Protein AF-S3DG77-F1 (afdb_monomer)

Organism: Glarea lozoyensis (strain ATCC 20868 / MF5171) (NCBI:txid1116229)

Sequence (183 aa):
MAVFFRSNCFDFDQDPEKTIDFLSRLPMESFRYVRQIQFRFDETRVKHWIKLDYNNQWLKLVEYLKIHLNIPQSSIIVEAETYDLGSDLDRYNNYYRDSNPIYDVYCDITRSLRKLGGLGHIEFRLGWFAYLQPFMSRAVAGEGYEDVYPELEPFDGDRFDKIPHWFNMEDFTRDSKLKFNFP

pLDDT: mean 77.17, std 16.05, range [31.45, 94.06]

Mean predicted aligned error: 8.71 Å

Radius of gyration: 16.6 Å; Cα contacts (8 Å, |Δi|>4): 239; chains: 1; bounding box: 43×38×39 Å

Solvent-accessible surface area (backbone atoms only — not comparable to full-atom values): 10565 Å² total; per-residue (Å²): 137,89,80,73,80,66,87,33,44,47,76,41,86,57,55,43,60,58,46,47,61,52,56,72,71,51,61,75,81,52,33,72,58,42,35,34,40,34,43,46,39,51,49,71,52,64,74,35,30,73,86,69,45,40,65,62,38,44,42,52,35,44,54,49,47,52,75,58,41,47,41,59,65,21,29,41,37,41,35,36,48,29,50,68,68,47,64,55,35,74,72,39,62,80,69,42,82,74,56,55,56,69,57,51,51,53,27,51,54,30,41,43,52,34,71,56,50,56,50,56,38,68,45,55,49,45,53,41,70,52,85,47,29,52,60,42,32,48,50,30,48,42,90,89,39,60,86,80,44,66,87,56,56,78,73,71,74,90,56,60,91,71,59,59,91,63,67,56,80,60,57,39,71,53,85,84,82,84,80,78,76,74,133

Secondary structure (DSSP, 8-state):
-----BTTEEEE-S-HHHHHHHHTTS-GGGGGG--EEEEEE-HHHHHTTTTTTHHHHHHHHHHHHHHHS-GGG-EEEEEE--HHHHHHHHHHTTT-SS--HHHHHHHHHHHHHHTT-S-SEEEEEESS-GGGHHHHHHHHH-TT-TTT-GGG-PPPGGGGGGS-TT--GGGGTSPP-------

Foldseek 3Di:
DDFDCPPQEGEDPDDLVVVCVVVVPDDLVNQARRQEYEAEAEQVCLLCVVVVVVLVSLLVSLVVCLVRHPQLRHAYEYEYQCQVVQVCCVVVCVVDPADDSSVLVLLSNLQSLLVSENGNYYFYHYNPPRVCGLLSRDLNHDPPCCVSCVVSPPDDCVCVVPPDPNDDSCSNPDDDPDDRDRD

Structure (mmCIF, N/CA/C/O backbone):
data_AF-S3DG77-F1
#
_entry.id   AF-S3DG77-F1
#
loop_
_atom_site.group_PDB
_atom_site.id
_atom_site.type_symbol
_atom_site.label_atom_id
_atom_site.label_alt_id
_atom_site.label_comp_id
_atom_site.label_asym_id
_atom_site.label_entity_id
_atom_site.label_seq_id
_atom_site.pdbx_PDB_ins_code
_atom_site.Cartn_x
_atom_site.Cartn_y
_atom_site.Cartn_z
_atom_site.occupancy
_atom_site.B_iso_or_equiv
_atom_site.auth_seq_id
_atom_site.auth_comp_id
_atom_site.auth_asym_id
_atom_site.auth_atom_id
_atom_site.pdbx_PDB_model_num
ATOM 1 N N . MET A 1 1 ? -19.811 9.565 -8.675 1.00 34.88 1 MET A N 1
ATOM 2 C CA . MET A 1 1 ? -18.899 8.735 -7.863 1.00 34.88 1 MET A CA 1
ATOM 3 C C . MET A 1 1 ? -19.767 7.790 -7.051 1.00 34.88 1 MET A C 1
ATOM 5 O O . MET A 1 1 ? -20.626 8.280 -6.329 1.00 34.88 1 MET A O 1
ATOM 9 N N . ALA A 1 2 ? -19.655 6.480 -7.267 1.00 31.45 2 ALA A N 1
ATOM 10 C CA . ALA A 1 2 ? -20.488 5.485 -6.593 1.00 31.45 2 ALA A CA 1
ATOM 11 C C . ALA A 1 2 ? -19.665 4.828 -5.480 1.00 31.45 2 ALA A C 1
ATOM 13 O O . ALA A 1 2 ? -18.671 4.174 -5.765 1.00 31.45 2 ALA A O 1
ATOM 14 N N . VAL A 1 3 ? -20.062 5.038 -4.224 1.00 41.41 3 VAL A N 1
ATOM 15 C CA . VAL A 1 3 ? -19.471 4.374 -3.054 1.00 41.41 3 VAL A CA 1
ATOM 16 C C . VAL A 1 3 ? -20.451 3.286 -2.629 1.00 41.41 3 VAL A C 1
ATOM 18 O O . VAL A 1 3 ? -21.534 3.586 -2.126 1.00 41.41 3 VAL A O 1
ATOM 21 N N . PHE A 1 4 ? -20.115 2.021 -2.884 1.00 39.06 4 PHE A N 1
ATOM 22 C CA . PHE A 1 4 ? -20.939 0.893 -2.455 1.00 39.06 4 PHE A CA 1
ATOM 23 C C . PHE A 1 4 ? -20.648 0.572 -0.988 1.00 39.06 4 PHE A C 1
ATOM 25 O O . PHE A 1 4 ? -19.609 0.016 -0.646 1.00 39.06 4 PHE A O 1
ATOM 32 N N . PHE A 1 5 ? -21.596 0.905 -0.114 1.00 42.16 5 PHE A N 1
ATOM 33 C CA . PHE A 1 5 ? -21.542 0.589 1.310 1.00 42.16 5 PHE A CA 1
ATOM 34 C C . PHE A 1 5 ? -21.837 -0.908 1.523 1.00 42.16 5 PHE A C 1
ATOM 36 O O . PHE A 1 5 ? -22.950 -1.290 1.880 1.00 42.16 5 PHE A O 1
ATOM 43 N N . ARG A 1 6 ? -20.857 -1.799 1.316 1.00 45.81 6 ARG A N 1
ATOM 44 C CA . ARG A 1 6 ? -20.919 -3.162 1.889 1.00 45.81 6 ARG A CA 1
ATOM 45 C C . ARG A 1 6 ? -20.428 -3.108 3.336 1.00 45.81 6 ARG A C 1
ATOM 47 O O . ARG A 1 6 ? -19.362 -3.591 3.681 1.00 45.81 6 ARG A O 1
ATOM 54 N N . SER A 1 7 ? -21.229 -2.416 4.138 1.00 57.12 7 SER A N 1
ATOM 55 C CA . SER A 1 7 ? -21.275 -2.260 5.597 1.00 57.12 7 SER A CA 1
ATOM 56 C C . SER A 1 7 ? -20.012 -2.033 6.437 1.00 57.12 7 SER A C 1
ATOM 58 O O . SER A 1 7 ? -20.207 -1.449 7.486 1.00 57.12 7 SER A O 1
ATOM 60 N N . ASN A 1 8 ? -18.782 -2.399 6.063 1.00 67.81 8 ASN A N 1
ATOM 61 C CA . ASN A 1 8 ? -17.541 -2.080 6.806 1.00 67.81 8 ASN A CA 1
ATOM 62 C C . ASN A 1 8 ? -16.278 -2.108 5.915 1.00 67.81 8 ASN A C 1
ATOM 64 O O . ASN A 1 8 ? -15.155 -2.146 6.428 1.00 67.81 8 ASN A O 1
ATOM 68 N N . CYS A 1 9 ? -16.466 -2.141 4.595 1.00 77.31 9 CYS A N 1
ATOM 69 C CA . CYS A 1 9 ? -15.395 -2.249 3.615 1.00 77.31 9 CYS A CA 1
ATOM 70 C C . CYS A 1 9 ? -15.353 -0.980 2.762 1.00 77.31 9 CYS A C 1
ATOM 72 O O . CYS A 1 9 ? -16.380 -0.592 2.200 1.00 77.31 9 CYS A O 1
ATOM 74 N N . PHE A 1 10 ? -14.182 -0.361 2.645 1.00 79.50 10 PHE A N 1
ATOM 75 C CA . PHE A 1 10 ? -13.936 0.707 1.681 1.00 79.50 10 PHE A CA 1
ATOM 76 C C . PHE A 1 10 ? -13.102 0.188 0.523 1.00 79.50 10 PHE A C 1
ATOM 78 O O . PHE A 1 10 ? -12.140 -0.541 0.735 1.00 79.50 10 PHE A O 1
ATOM 85 N N . ASP A 1 11 ? -13.480 0.581 -0.686 1.00 82.31 11 ASP A N 1
ATOM 86 C CA . ASP A 1 11 ? -12.743 0.300 -1.9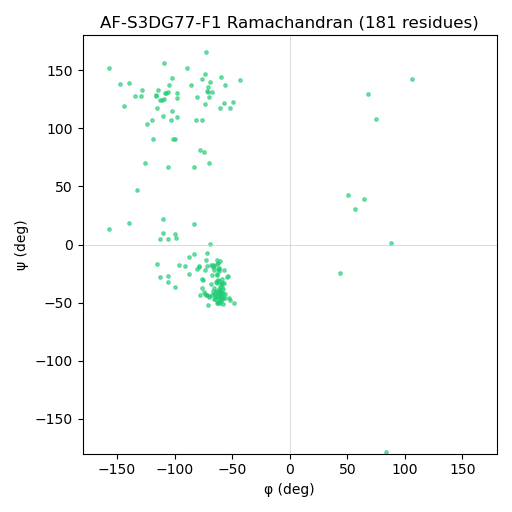10 1.00 82.31 11 ASP A CA 1
ATOM 87 C C . ASP A 1 11 ? -12.361 1.641 -2.532 1.00 82.31 11 ASP A C 1
ATOM 89 O O . ASP A 1 11 ? -13.226 2.404 -2.975 1.00 82.31 11 ASP A O 1
ATOM 93 N N . PHE A 1 12 ? -11.077 1.974 -2.447 1.00 82.44 12 PHE A N 1
ATOM 94 C CA . PHE A 1 12 ? -10.533 3.215 -2.964 1.00 82.44 12 PHE A CA 1
ATOM 95 C C . PHE A 1 12 ? -9.891 2.948 -4.315 1.00 82.44 12 PHE A C 1
ATOM 97 O O . PHE A 1 12 ? -8.685 2.706 -4.430 1.00 82.44 12 PHE A O 1
ATOM 104 N N . ASP A 1 13 ? -10.718 3.104 -5.345 1.00 70.38 13 ASP A N 1
ATOM 105 C CA . ASP A 1 13 ? -10.271 3.443 -6.685 1.00 70.38 13 ASP A CA 1
ATOM 106 C C . ASP A 1 13 ? -9.783 4.893 -6.656 1.00 70.38 13 ASP A C 1
ATOM 108 O O . ASP A 1 13 ? -10.408 5.749 -7.270 1.00 70.38 13 ASP A O 1
ATOM 112 N N . GLN A 1 14 ? -8.645 5.158 -5.999 1.00 65.31 14 GLN A N 1
ATOM 113 C CA . GLN A 1 14 ? -7.725 6.241 -6.355 1.00 65.31 14 GLN A CA 1
ATOM 114 C C . GLN A 1 14 ? -7.629 7.527 -5.495 1.00 65.31 14 GLN A C 1
ATOM 116 O O . GLN A 1 14 ? -8.608 8.151 -5.096 1.00 65.31 14 GLN A O 1
ATOM 121 N N . ASP A 1 15 ? -6.366 7.979 -5.412 1.00 75.44 15 ASP A N 1
ATOM 122 C CA . ASP A 1 15 ? -5.793 9.219 -4.860 1.00 75.44 15 ASP A CA 1
ATOM 123 C C . ASP A 1 15 ? -5.756 9.250 -3.320 1.00 75.44 15 ASP A C 1
ATOM 125 O O . ASP A 1 15 ? -6.806 9.364 -2.678 1.00 75.44 15 ASP A O 1
ATOM 129 N N . PRO A 1 16 ? -4.561 9.120 -2.705 1.00 82.69 16 PRO A N 1
ATOM 130 C CA . PRO A 1 16 ? -4.446 9.129 -1.255 1.00 82.69 16 PRO A CA 1
ATOM 131 C C . PRO A 1 16 ? -4.985 10.416 -0.622 1.00 82.69 16 PRO A C 1
ATOM 133 O O . PRO A 1 16 ? -5.576 10.347 0.453 1.00 82.69 16 PRO A O 1
ATOM 136 N N . GLU A 1 17 ? -4.873 11.571 -1.288 1.00 84.88 17 GLU A N 1
ATOM 137 C CA . GLU A 1 17 ? -5.420 12.828 -0.765 1.00 84.88 17 GLU A CA 1
ATOM 138 C C . GLU A 1 17 ? -6.948 12.816 -0.796 1.00 84.88 17 GLU A C 1
ATOM 140 O O . GLU A 1 17 ? -7.588 13.103 0.214 1.00 84.88 17 GLU A O 1
ATOM 145 N N . LYS A 1 18 ? -7.555 12.367 -1.900 1.00 86.00 18 LYS A N 1
ATOM 146 C CA . LYS A 1 18 ? -9.022 12.217 -1.975 1.00 86.00 18 LYS A CA 1
ATOM 147 C C . LYS A 1 18 ? -9.550 11.176 -0.995 1.00 86.00 18 LYS A C 1
ATOM 149 O O . LYS A 1 18 ? -10.666 11.307 -0.491 1.00 86.00 18 LYS A O 1
ATOM 154 N N . THR A 1 19 ? -8.754 10.148 -0.722 1.00 86.81 19 THR A N 1
ATOM 155 C CA . THR A 1 19 ? -9.066 9.133 0.283 1.00 86.81 19 THR A CA 1
ATOM 156 C C . THR A 1 19 ? -9.104 9.756 1.677 1.00 86.81 19 THR A C 1
ATOM 158 O O . THR A 1 19 ? -10.078 9.558 2.401 1.00 86.81 19 THR A O 1
ATOM 161 N N . ILE A 1 20 ? -8.105 10.567 2.040 1.00 87.50 20 ILE A N 1
ATOM 162 C CA . ILE A 1 20 ? -8.103 11.325 3.302 1.00 87.50 20 ILE A CA 1
ATOM 163 C C . ILE A 1 20 ? -9.289 12.298 3.349 1.00 87.50 20 ILE A C 1
ATOM 165 O O . ILE A 1 20 ? -10.000 12.349 4.352 1.00 87.50 20 ILE A O 1
ATOM 169 N N . ASP A 1 21 ? -9.557 13.034 2.269 1.00 88.25 21 ASP A N 1
ATOM 170 C CA . ASP A 1 21 ? -10.687 13.967 2.183 1.00 88.25 21 ASP A CA 1
ATOM 171 C C . ASP A 1 21 ? -12.033 13.271 2.392 1.00 88.25 21 ASP A C 1
ATOM 173 O O . ASP A 1 21 ? -12.947 13.843 2.986 1.00 88.25 21 ASP A O 1
ATOM 177 N N . PHE A 1 22 ? -12.180 12.043 1.900 1.00 88.56 22 PHE A N 1
ATOM 178 C CA . PHE A 1 22 ? -13.370 11.237 2.133 1.00 88.56 22 PHE A CA 1
ATOM 179 C C . PHE A 1 22 ? -13.438 10.753 3.585 1.00 88.56 22 PHE A C 1
ATOM 181 O O . PHE A 1 22 ? -14.449 10.971 4.254 1.00 88.56 22 PHE A O 1
ATOM 188 N N . LEU A 1 23 ? -12.369 10.124 4.081 1.00 87.00 23 LEU A N 1
ATOM 189 C CA . LEU A 1 23 ? -12.324 9.558 5.429 1.00 87.00 23 LEU A CA 1
ATOM 190 C C . LEU A 1 23 ? -12.521 10.639 6.499 1.00 87.00 23 LEU A C 1
ATOM 192 O O . LEU A 1 23 ? -13.281 10.434 7.438 1.00 87.00 23 LEU A O 1
ATOM 196 N N . SER A 1 24 ? -11.936 11.823 6.318 1.00 88.56 24 SER A N 1
ATOM 197 C CA . SER A 1 24 ? -12.058 12.954 7.249 1.00 88.56 24 SER A CA 1
ATOM 198 C C . SER A 1 24 ? -13.478 13.501 7.403 1.00 88.56 24 SER A C 1
ATOM 200 O O . SER A 1 24 ? -13.762 14.192 8.380 1.00 88.56 24 SER A O 1
ATOM 202 N N . ARG A 1 25 ? -14.388 13.173 6.478 1.00 88.69 25 ARG A N 1
ATOM 203 C CA . ARG A 1 25 ? -15.813 13.529 6.566 1.00 88.69 25 ARG A CA 1
ATOM 204 C C . ARG A 1 25 ? -16.637 12.498 7.331 1.00 88.69 25 ARG A C 1
ATOM 206 O O . ARG A 1 25 ? -17.803 12.764 7.624 1.00 88.69 25 ARG A O 1
ATOM 213 N N . LEU A 1 26 ? -16.078 11.325 7.628 1.00 85.56 26 LEU A N 1
ATOM 214 C CA . LEU A 1 26 ? -16.755 10.313 8.428 1.00 85.56 26 LEU A CA 1
ATOM 215 C C . LEU A 1 26 ? -16.728 10.716 9.911 1.00 85.56 26 LEU A C 1
ATOM 217 O O . LEU A 1 26 ? -15.711 11.222 10.391 1.00 85.56 26 LEU A O 1
ATOM 221 N N . PRO A 1 27 ? -17.808 10.459 10.672 1.00 85.50 27 PRO A N 1
ATOM 222 C CA . PRO A 1 27 ? -17.770 10.599 12.124 1.00 85.50 27 PRO A CA 1
ATOM 223 C C . PRO A 1 27 ? -16.652 9.734 12.710 1.00 85.50 27 PRO A C 1
ATOM 225 O O . PRO A 1 27 ? -16.501 8.578 12.306 1.00 85.50 27 PRO A O 1
ATOM 228 N N . MET A 1 28 ? -15.902 10.263 13.678 1.00 83.12 28 MET A N 1
ATOM 229 C CA . MET A 1 28 ? -14.747 9.573 14.274 1.00 83.12 28 MET A CA 1
ATOM 230 C C . MET A 1 28 ? -15.129 8.213 14.874 1.00 83.12 28 MET A C 1
ATOM 232 O O . MET A 1 28 ? -14.385 7.238 14.790 1.00 83.12 28 MET A O 1
ATOM 236 N N . GLU A 1 29 ? -16.346 8.102 15.397 1.00 82.69 29 GLU A N 1
ATOM 237 C CA . GLU A 1 29 ? -16.907 6.874 15.951 1.00 82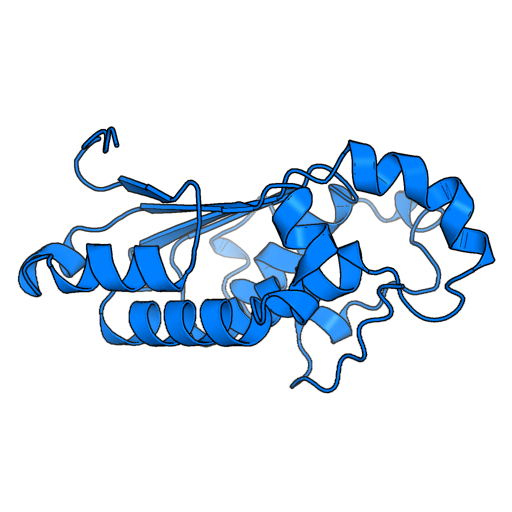.69 29 GLU A CA 1
ATOM 238 C C . GLU A 1 29 ? -17.144 5.794 14.889 1.00 82.69 29 GLU A C 1
ATOM 240 O O . GLU A 1 29 ? -17.306 4.628 15.242 1.00 82.69 29 GLU A O 1
ATOM 245 N N . SER A 1 30 ? -17.169 6.154 13.603 1.00 84.25 30 SER A N 1
ATOM 246 C CA . SER A 1 30 ? -17.373 5.218 12.492 1.00 84.25 30 SER A CA 1
ATOM 247 C C . SER A 1 30 ? -16.121 4.395 12.201 1.00 84.25 30 SER A C 1
ATOM 249 O O . SER A 1 30 ? -16.228 3.237 11.799 1.00 84.25 30 SER A O 1
ATOM 251 N N . PHE A 1 31 ? -14.931 4.947 12.459 1.00 84.31 31 PHE A N 1
ATOM 252 C CA . PHE A 1 31 ? -13.661 4.281 12.160 1.00 84.31 31 PHE A CA 1
ATOM 253 C C . PHE A 1 31 ? -13.460 2.980 12.946 1.00 84.31 31 PHE A C 1
ATOM 255 O O . PHE A 1 31 ? -12.813 2.061 12.451 1.00 84.31 31 PHE A O 1
ATOM 262 N N . ARG A 1 32 ? -14.086 2.838 14.125 1.00 82.19 32 ARG A N 1
ATOM 263 C CA . ARG A 1 32 ? -14.040 1.591 14.917 1.00 82.19 32 ARG A CA 1
ATOM 264 C C . ARG A 1 32 ? -14.739 0.408 14.246 1.00 82.19 32 ARG A C 1
ATOM 266 O O . ARG A 1 32 ? -14.537 -0.732 14.659 1.00 82.19 32 ARG A O 1
ATOM 273 N N . TYR A 1 33 ? -15.607 0.685 13.276 1.00 83.19 33 TYR A N 1
ATOM 274 C CA . TYR A 1 33 ? -16.364 -0.332 12.558 1.00 83.19 33 TYR A CA 1
ATOM 275 C C . TYR A 1 33 ? -15.703 -0.729 11.246 1.00 83.19 33 TYR A C 1
ATOM 277 O O . TYR A 1 33 ? -15.991 -1.805 10.737 1.00 83.19 33 TYR A O 1
ATOM 285 N N . VAL A 1 34 ? -14.783 0.087 10.729 1.00 86.25 34 VAL A N 1
ATOM 286 C CA . VAL A 1 34 ? -14.064 -0.212 9.493 1.00 86.25 34 VAL A CA 1
ATOM 287 C C . VAL A 1 34 ? -13.284 -1.508 9.677 1.00 86.25 34 VAL A C 1
ATOM 289 O O . VAL A 1 34 ? -12.430 -1.618 10.554 1.00 86.25 34 VAL A O 1
ATOM 292 N N . ARG A 1 35 ? -13.634 -2.511 8.871 1.00 87.88 35 ARG A N 1
ATOM 293 C CA . ARG A 1 35 ? -13.030 -3.847 8.906 1.00 87.88 35 ARG A CA 1
ATOM 294 C C . ARG A 1 35 ? -12.094 -4.071 7.748 1.00 87.88 35 ARG A C 1
ATOM 296 O O . ARG A 1 35 ? -11.136 -4.807 7.914 1.00 87.88 35 ARG A O 1
ATOM 303 N N . GLN A 1 36 ? -12.366 -3.472 6.595 1.00 91.19 36 GLN A N 1
ATOM 304 C CA . GLN A 1 36 ? -11.544 -3.674 5.416 1.00 91.19 36 GLN A CA 1
ATOM 305 C C . GLN A 1 36 ? -11.353 -2.374 4.652 1.00 91.19 36 GLN A C 1
ATOM 307 O O . GLN A 1 36 ? -12.300 -1.611 4.456 1.00 91.19 36 GLN A O 1
ATOM 312 N N . ILE A 1 37 ? -10.139 -2.153 4.171 1.00 91.25 37 ILE A N 1
ATOM 313 C CA . ILE A 1 37 ? -9.844 -1.112 3.198 1.00 91.25 37 ILE A CA 1
ATOM 314 C C . ILE A 1 37 ? -9.074 -1.734 2.045 1.00 91.25 37 ILE A C 1
ATOM 316 O O . ILE A 1 37 ? -8.070 -2.405 2.252 1.00 91.25 37 ILE A O 1
ATOM 320 N N . GLN A 1 38 ? -9.556 -1.511 0.834 1.00 93.00 38 GLN A N 1
ATOM 321 C CA . GLN A 1 38 ? -8.893 -1.889 -0.396 1.00 93.00 38 GLN A CA 1
ATOM 322 C C . GLN A 1 38 ? -8.351 -0.634 -1.078 1.00 93.00 38 GLN A C 1
ATOM 324 O O . GLN A 1 38 ? -9.066 0.356 -1.229 1.00 93.00 38 GLN A O 1
ATOM 329 N N . PHE A 1 39 ? -7.083 -0.683 -1.470 1.00 92.56 39 PHE A N 1
ATOM 330 C CA . PHE A 1 39 ? -6.417 0.344 -2.261 1.00 92.56 39 PHE A CA 1
ATOM 331 C C . PHE A 1 39 ? -6.083 -0.226 -3.627 1.00 92.56 39 PHE A C 1
ATOM 333 O O . PHE A 1 39 ? -5.385 -1.237 -3.704 1.00 92.56 39 PHE A O 1
ATOM 340 N N . ARG A 1 40 ? -6.551 0.432 -4.687 1.00 91.31 40 ARG A N 1
ATOM 341 C CA . ARG A 1 40 ? -6.230 0.070 -6.067 1.00 91.31 40 ARG A CA 1
ATOM 342 C C . ARG A 1 40 ? -5.305 1.094 -6.706 1.00 91.31 40 ARG A C 1
ATOM 344 O O . ARG A 1 40 ? -5.603 2.291 -6.754 1.00 91.31 40 ARG A O 1
ATOM 351 N N . PHE A 1 41 ? -4.185 0.606 -7.216 1.00 89.44 41 PHE A N 1
ATOM 352 C CA . PHE A 1 41 ? -3.201 1.363 -7.970 1.00 89.44 41 PHE A CA 1
ATOM 353 C C . PHE A 1 41 ? -3.241 0.914 -9.424 1.00 89.44 41 PHE A C 1
ATOM 355 O O . PH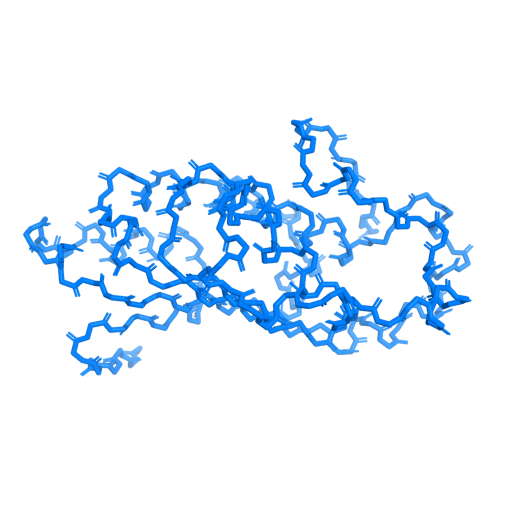E A 1 41 ? -2.844 -0.206 -9.739 1.00 89.44 41 PHE A O 1
ATOM 362 N N . ASP A 1 42 ? -3.716 1.803 -10.295 1.00 88.44 42 ASP A N 1
ATOM 363 C CA . ASP A 1 42 ? -3.624 1.601 -11.737 1.00 88.44 42 ASP A CA 1
ATOM 364 C C . ASP A 1 42 ? -2.184 1.797 -12.240 1.00 88.44 42 ASP A C 1
ATOM 366 O O . ASP A 1 42 ? -1.321 2.395 -11.580 1.00 88.44 42 ASP A O 1
ATOM 370 N N . GLU A 1 43 ? -1.939 1.348 -13.465 1.00 87.62 43 GLU A N 1
ATOM 371 C CA . GLU A 1 43 ? -0.635 1.477 -14.108 1.00 87.62 43 GLU A CA 1
ATOM 372 C C . GLU A 1 43 ? -0.179 2.923 -14.284 1.00 87.62 43 GLU A C 1
ATOM 374 O O . GLU A 1 43 ? 1.003 3.235 -14.139 1.00 87.62 43 GLU A O 1
ATOM 379 N N . THR A 1 44 ? -1.102 3.837 -14.585 1.00 85.50 44 THR A N 1
ATOM 380 C CA . THR A 1 44 ? -0.760 5.243 -14.833 1.00 85.50 44 THR A CA 1
ATOM 381 C C . THR A 1 44 ? -0.124 5.869 -13.592 1.00 85.50 44 THR A C 1
ATOM 383 O O . THR A 1 44 ? 0.854 6.615 -13.694 1.00 85.50 44 THR A O 1
ATOM 386 N N . ARG A 1 45 ? -0.634 5.537 -12.407 1.00 82.31 45 ARG A N 1
ATOM 387 C CA . ARG A 1 45 ? -0.124 6.011 -11.115 1.00 82.31 45 ARG A CA 1
ATOM 388 C C . ARG A 1 45 ? 1.189 5.364 -10.751 1.00 82.31 45 ARG A C 1
ATOM 390 O O . ARG A 1 45 ? 2.095 6.076 -10.333 1.00 82.31 45 ARG A O 1
ATOM 397 N N . VAL A 1 46 ? 1.312 4.052 -10.947 1.00 87.31 46 VAL A N 1
ATOM 398 C CA . VAL A 1 46 ? 2.578 3.342 -10.718 1.00 87.31 46 VAL A CA 1
ATOM 399 C C . VAL A 1 46 ? 3.675 3.936 -11.608 1.00 87.31 46 VAL A C 1
ATOM 401 O O . VAL A 1 46 ? 4.752 4.269 -11.122 1.00 87.31 46 VAL A O 1
ATOM 404 N N . LYS A 1 47 ? 3.377 4.188 -12.887 1.00 86.12 47 LYS A N 1
ATOM 405 C CA . LYS A 1 47 ? 4.297 4.817 -13.848 1.00 86.12 47 LYS A CA 1
ATOM 406 C C . LYS A 1 47 ? 4.698 6.245 -13.472 1.00 86.12 47 LYS A C 1
ATOM 408 O O . LYS A 1 47 ? 5.800 6.684 -13.792 1.00 86.12 47 LYS A O 1
ATOM 413 N N . HIS A 1 48 ? 3.806 6.995 -12.834 1.00 86.06 48 HIS A N 1
ATOM 414 C CA . HIS A 1 48 ? 4.021 8.399 -12.485 1.00 86.06 48 HIS A CA 1
ATOM 415 C C . HIS A 1 48 ? 4.197 8.637 -10.981 1.00 86.06 48 HIS A C 1
ATOM 417 O O . HIS A 1 48 ? 4.037 9.773 -10.534 1.00 86.06 48 HIS A O 1
ATOM 423 N N . TRP A 1 49 ? 4.582 7.602 -10.223 1.00 88.44 49 TRP A N 1
ATOM 424 C CA . TRP A 1 49 ? 4.634 7.610 -8.756 1.00 88.44 49 TRP A CA 1
ATOM 425 C C . TRP A 1 49 ? 5.355 8.838 -8.189 1.00 88.44 49 TRP A C 1
ATOM 427 O O . TRP A 1 49 ? 4.799 9.579 -7.385 1.00 88.44 49 TRP A O 1
ATOM 437 N N . ILE A 1 50 ? 6.560 9.124 -8.686 1.00 85.25 50 ILE A N 1
ATOM 438 C CA . ILE A 1 50 ? 7.363 10.273 -8.239 1.00 85.25 50 ILE A CA 1
ATOM 439 C C . ILE A 1 50 ? 6.884 11.587 -8.841 1.00 85.25 50 ILE A C 1
ATOM 441 O O . ILE A 1 50 ? 6.785 12.591 -8.142 1.00 85.25 50 ILE A O 1
ATOM 445 N N . LYS A 1 51 ? 6.565 11.596 -10.140 1.00 85.12 51 LYS A N 1
ATOM 446 C CA . LYS A 1 51 ? 6.135 12.813 -10.845 1.00 85.12 51 LYS A CA 1
ATOM 447 C C . LYS A 1 51 ? 4.887 13.429 -10.208 1.00 85.12 51 LYS A C 1
ATOM 449 O O . LYS A 1 51 ? 4.716 14.644 -10.244 1.00 85.12 51 LYS A O 1
ATOM 454 N N . LEU A 1 52 ? 4.017 12.584 -9.669 1.00 84.38 52 LEU A N 1
ATOM 455 C CA . LEU A 1 52 ? 2.772 12.976 -9.028 1.00 84.38 52 LEU A CA 1
ATOM 456 C C . LEU A 1 52 ? 2.871 13.011 -7.490 1.00 84.38 52 LEU A C 1
ATOM 458 O O . LEU A 1 52 ? 1.843 13.168 -6.844 1.00 84.38 52 LEU A O 1
ATOM 462 N N . ASP A 1 53 ? 4.070 12.875 -6.912 1.00 86.62 53 ASP A N 1
ATOM 463 C CA . ASP A 1 53 ? 4.318 12.886 -5.460 1.00 86.62 53 ASP A CA 1
ATOM 464 C C . ASP A 1 53 ? 3.510 11.829 -4.669 1.00 86.62 53 ASP A C 1
ATOM 466 O O . ASP A 1 53 ? 3.154 12.024 -3.503 1.00 86.62 53 ASP A O 1
ATOM 470 N N . TYR A 1 54 ? 3.204 10.682 -5.296 1.00 87.06 54 TYR A N 1
ATOM 471 C CA . TYR A 1 54 ? 2.388 9.624 -4.684 1.00 87.06 54 TYR A CA 1
ATOM 472 C C . TYR A 1 54 ? 3.044 9.024 -3.454 1.00 87.06 54 TYR A C 1
ATOM 474 O O . TYR A 1 54 ? 2.327 8.651 -2.534 1.00 87.06 54 TYR A O 1
ATOM 482 N N . ASN A 1 55 ? 4.374 8.963 -3.396 1.00 88.50 55 ASN A N 1
ATOM 483 C CA . ASN A 1 55 ? 5.094 8.479 -2.220 1.00 88.50 55 ASN A CA 1
ATOM 484 C C . ASN A 1 55 ? 4.712 9.283 -0.963 1.00 88.50 55 ASN A C 1
ATOM 486 O O . ASN A 1 55 ? 4.400 8.711 0.082 1.00 88.50 55 ASN A O 1
ATOM 490 N N . ASN A 1 56 ? 4.672 10.616 -1.065 1.00 89.69 56 ASN A N 1
ATOM 491 C CA . ASN A 1 56 ? 4.341 11.481 0.062 1.00 89.69 56 ASN A CA 1
ATOM 492 C C . ASN A 1 56 ? 2.8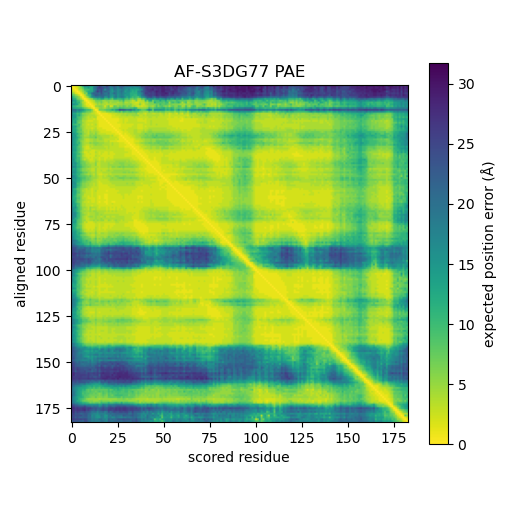44 11.442 0.376 1.00 89.69 56 ASN A C 1
ATOM 494 O O . ASN A 1 56 ? 2.465 11.397 1.546 1.00 89.69 56 ASN A O 1
ATOM 498 N N . GLN A 1 57 ? 1.985 11.433 -0.645 1.00 90.75 57 GLN A N 1
ATOM 499 C CA . GLN A 1 57 ? 0.534 11.324 -0.457 1.00 90.75 57 GLN A CA 1
ATOM 500 C C . GLN A 1 57 ? 0.150 9.986 0.190 1.00 90.75 57 GLN A C 1
ATOM 502 O O . GLN A 1 57 ? -0.632 9.951 1.140 1.00 90.75 57 GLN A O 1
ATOM 507 N N . TRP A 1 58 ? 0.740 8.889 -0.283 1.00 92.38 58 TRP A N 1
ATOM 508 C CA . TRP A 1 58 ? 0.560 7.552 0.269 1.00 92.38 58 TRP A CA 1
ATOM 509 C C . TRP A 1 58 ? 1.012 7.490 1.721 1.00 92.38 58 TRP A C 1
ATOM 511 O O . TRP A 1 58 ? 0.271 7.008 2.576 1.00 92.38 58 TRP A O 1
ATOM 521 N N . LEU A 1 59 ? 2.188 8.042 2.027 1.00 91.75 59 LEU A N 1
ATOM 522 C CA . LEU A 1 59 ? 2.677 8.073 3.395 1.00 91.75 59 LEU A CA 1
ATOM 523 C C . LEU A 1 59 ? 1.732 8.848 4.327 1.00 91.75 59 LEU A C 1
ATOM 525 O O . LEU A 1 59 ? 1.396 8.342 5.398 1.00 91.75 59 LEU A O 1
ATOM 529 N N . LYS A 1 60 ? 1.251 10.027 3.910 1.00 92.38 60 LYS A N 1
ATOM 530 C CA . LYS A 1 60 ? 0.259 10.805 4.675 1.00 92.38 60 LYS A CA 1
ATOM 531 C C . LYS A 1 60 ? -1.016 10.006 4.924 1.00 92.38 60 LYS A C 1
ATOM 533 O O . LYS A 1 60 ? -1.555 10.051 6.027 1.00 92.38 60 LYS A O 1
ATOM 538 N N . LEU A 1 61 ? -1.495 9.267 3.922 1.00 92.94 61 LEU A N 1
ATOM 539 C CA . LEU A 1 61 ? -2.659 8.401 4.078 1.00 92.94 61 LEU A CA 1
ATOM 540 C C . LEU A 1 61 ? -2.380 7.318 5.115 1.00 92.94 61 LEU A C 1
ATOM 542 O O . LEU A 1 61 ? -3.164 7.162 6.041 1.00 92.94 61 LEU A O 1
ATOM 546 N N . VAL A 1 62 ? -1.257 6.610 5.025 1.00 93.44 62 VAL A N 1
ATOM 547 C CA . VAL A 1 62 ? -0.918 5.566 5.999 1.00 93.44 62 VAL A CA 1
ATOM 548 C C . VAL A 1 62 ? -0.812 6.125 7.424 1.00 93.44 62 VAL A C 1
ATOM 550 O O . VAL A 1 62 ? -1.319 5.512 8.364 1.00 93.44 62 VAL A O 1
ATOM 553 N N . GLU A 1 63 ? -0.217 7.304 7.600 1.00 94.00 63 GLU A N 1
ATOM 554 C CA . GLU A 1 63 ? -0.168 7.995 8.895 1.00 94.00 63 GLU A CA 1
ATOM 555 C C . GLU A 1 63 ? -1.566 8.371 9.398 1.00 94.00 63 GLU A C 1
ATOM 557 O O . GLU A 1 63 ? -1.877 8.156 10.570 1.00 94.00 63 GLU A O 1
ATOM 562 N N . TYR A 1 64 ? -2.439 8.845 8.509 1.00 92.00 64 TYR A N 1
ATOM 563 C CA . TYR A 1 64 ? -3.839 9.112 8.823 1.00 92.00 64 TYR A CA 1
ATOM 564 C C . TYR A 1 64 ? -4.565 7.838 9.290 1.00 92.00 64 TYR A C 1
ATOM 566 O O . TYR A 1 64 ? -5.200 7.830 10.346 1.00 92.00 64 TYR A O 1
ATOM 574 N N . LEU A 1 65 ? -4.429 6.729 8.556 1.00 91.56 65 LEU A N 1
ATOM 575 C CA . LEU A 1 65 ? -5.031 5.444 8.928 1.00 91.56 65 LEU A CA 1
ATOM 576 C C . LEU A 1 65 ? -4.532 4.966 10.294 1.00 91.56 65 LEU A C 1
ATOM 578 O O . LEU A 1 65 ? -5.337 4.518 11.105 1.00 91.56 65 LEU A O 1
ATOM 582 N N . LYS A 1 66 ? -3.230 5.107 10.573 1.00 92.12 66 LYS A N 1
ATOM 583 C CA . LYS A 1 66 ? -2.630 4.731 11.860 1.00 92.12 66 LYS A CA 1
ATOM 584 C C . LYS A 1 66 ? -3.269 5.457 13.044 1.00 92.12 66 LYS A C 1
ATOM 586 O O . LYS A 1 66 ? -3.407 4.872 14.113 1.00 92.12 66 LYS A O 1
ATOM 591 N N . ILE A 1 67 ? -3.616 6.729 12.864 1.00 91.88 67 ILE A N 1
ATOM 592 C CA . ILE A 1 67 ? -4.198 7.564 13.921 1.00 91.88 6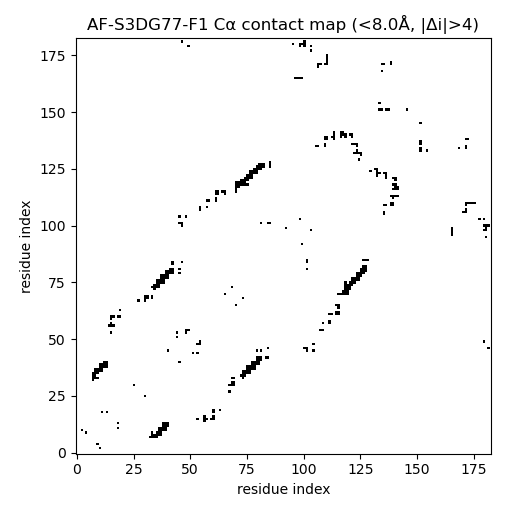7 ILE A CA 1
ATOM 593 C C . ILE A 1 67 ? -5.671 7.210 14.152 1.00 91.88 67 ILE A C 1
ATOM 595 O O . ILE A 1 67 ? -6.135 7.237 15.291 1.00 91.88 67 ILE A O 1
ATOM 599 N N . HIS A 1 68 ? -6.409 6.900 13.084 1.00 90.25 68 HIS A N 1
ATOM 600 C CA . HIS A 1 68 ? -7.871 6.856 13.134 1.00 90.25 68 HIS A CA 1
ATOM 601 C C . HIS A 1 68 ? -8.474 5.448 13.135 1.00 90.25 68 HIS A C 1
ATOM 603 O O . HIS A 1 68 ? -9.569 5.267 13.667 1.00 90.25 68 HIS A O 1
ATOM 609 N N . LEU A 1 69 ? -7.802 4.444 12.571 1.00 88.50 69 LEU A N 1
ATOM 610 C CA . LEU A 1 69 ? -8.331 3.082 12.505 1.00 88.50 69 LEU A CA 1
ATOM 611 C C . LEU A 1 69 ? -7.963 2.233 13.714 1.00 88.50 69 LEU A C 1
ATOM 613 O O . LEU A 1 69 ? -6.887 2.341 14.298 1.00 88.50 69 LEU A O 1
ATOM 617 N N . ASN A 1 70 ? -8.833 1.266 14.001 1.00 87.75 70 ASN A N 1
ATOM 618 C CA . ASN A 1 70 ? -8.490 0.136 14.852 1.00 87.75 70 ASN A CA 1
ATOM 619 C C . ASN A 1 70 ? -7.660 -0.888 14.055 1.00 87.75 70 ASN A C 1
ATOM 621 O O . ASN A 1 70 ? -8.201 -1.865 13.530 1.00 87.75 70 ASN A O 1
ATOM 625 N N . ILE A 1 71 ? -6.354 -0.631 13.938 1.00 88.56 71 ILE A N 1
ATOM 626 C CA . ILE A 1 71 ? -5.418 -1.402 13.102 1.00 88.56 71 ILE A CA 1
ATOM 627 C C . ILE A 1 71 ? -5.459 -2.920 13.382 1.00 88.56 71 ILE A C 1
ATOM 629 O O . ILE A 1 71 ? -5.630 -3.673 12.420 1.00 88.56 71 ILE A O 1
ATOM 633 N N . PRO A 1 72 ? -5.457 -3.403 14.643 1.00 87.12 72 PRO A N 1
ATOM 634 C CA . PRO A 1 72 ? -5.546 -4.841 14.930 1.00 87.12 72 PRO A CA 1
ATOM 635 C C . PRO A 1 72 ? -6.817 -5.536 14.452 1.00 87.12 72 PRO A C 1
ATOM 637 O O . PRO A 1 72 ? -6.841 -6.755 14.325 1.00 87.12 72 PRO A O 1
ATOM 640 N N . GLN A 1 73 ? -7.889 -4.785 14.195 1.00 84.81 73 GLN A N 1
ATOM 641 C CA . GLN A 1 73 ? -9.152 -5.336 13.701 1.00 84.81 73 GLN A CA 1
ATOM 642 C C . GLN A 1 73 ? -9.453 -4.945 12.250 1.00 84.81 73 GLN A C 1
ATOM 644 O O . GLN A 1 73 ? -10.581 -5.140 11.786 1.00 84.81 73 GLN A O 1
ATOM 649 N N . SER A 1 74 ? -8.469 -4.357 11.569 1.00 88.12 74 SER A N 1
ATOM 650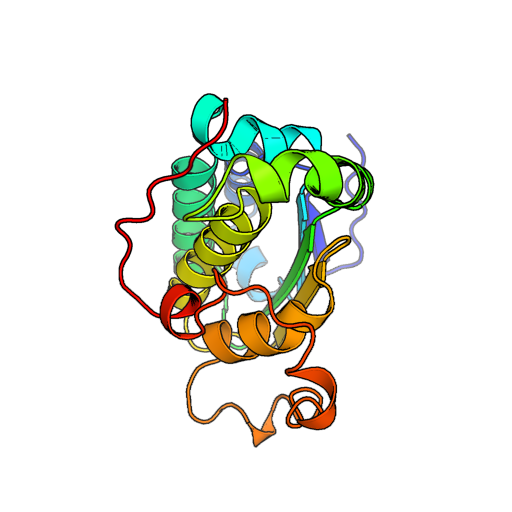 C CA . SER A 1 74 ? -8.563 -3.926 10.180 1.00 88.12 74 SER A CA 1
ATOM 651 C C . SER A 1 74 ? -7.846 -4.911 9.258 1.00 88.12 74 SER A C 1
ATOM 653 O O . SER A 1 74 ? -6.783 -5.440 9.580 1.00 88.12 74 SER A O 1
ATOM 655 N N . SER A 1 75 ? -8.435 -5.107 8.087 1.00 90.88 75 SER A N 1
ATOM 656 C CA . SER A 1 75 ? -7.864 -5.781 6.931 1.00 90.88 75 SER A CA 1
ATOM 657 C C . SER A 1 75 ? -7.506 -4.736 5.883 1.00 90.88 75 SER A C 1
ATOM 659 O O . SER A 1 75 ? -8.342 -3.897 5.543 1.00 90.88 75 SER A O 1
ATOM 661 N N . ILE A 1 76 ? -6.301 -4.787 5.332 1.00 92.94 76 ILE A N 1
ATOM 662 C CA . ILE A 1 76 ? -5.930 -3.972 4.174 1.00 92.94 76 ILE A CA 1
ATOM 663 C C . ILE A 1 76 ? -5.670 -4.889 2.985 1.00 92.94 76 ILE A C 1
ATOM 665 O O . ILE A 1 76 ? -4.982 -5.896 3.102 1.00 92.94 76 ILE A O 1
ATOM 669 N N . ILE A 1 77 ? -6.234 -4.534 1.838 1.00 93.62 77 ILE A N 1
ATOM 670 C CA . ILE A 1 77 ? -5.958 -5.177 0.556 1.00 93.62 77 ILE A CA 1
ATOM 671 C C . ILE A 1 77 ? -5.306 -4.128 -0.334 1.00 93.62 77 ILE A C 1
ATOM 673 O O . ILE A 1 77 ? -5.836 -3.029 -0.492 1.00 93.62 77 ILE A O 1
ATOM 677 N N . VAL A 1 78 ? -4.161 -4.449 -0.917 1.00 94.06 78 VAL A N 1
ATOM 678 C CA . VAL A 1 78 ? -3.490 -3.591 -1.891 1.00 94.06 78 VAL A CA 1
ATOM 679 C C . VAL A 1 78 ? -3.468 -4.294 -3.229 1.00 94.06 78 VAL A C 1
ATOM 681 O O . VAL A 1 78 ? -2.851 -5.342 -3.380 1.00 94.06 78 VAL A O 1
ATOM 684 N N . GLU A 1 79 ? -4.116 -3.694 -4.208 1.00 93.69 79 GLU A N 1
ATOM 685 C CA . GLU A 1 79 ? -4.164 -4.169 -5.578 1.00 93.69 79 GLU A CA 1
ATOM 686 C C . GLU A 1 79 ? -3.370 -3.212 -6.464 1.00 93.69 79 GLU A C 1
ATOM 688 O O . GLU A 1 79 ? -3.602 -2.005 -6.453 1.00 93.69 79 GLU A O 1
ATOM 693 N N . ALA A 1 80 ? -2.392 -3.742 -7.192 1.00 91.69 80 ALA A N 1
ATOM 694 C CA . ALA A 1 80 ? -1.559 -2.982 -8.112 1.00 91.69 80 ALA A CA 1
ATOM 695 C C . ALA A 1 80 ? -1.640 -3.621 -9.498 1.00 91.69 80 ALA A C 1
ATOM 697 O O . ALA A 1 80 ? -1.025 -4.659 -9.753 1.00 91.69 80 ALA A O 1
ATOM 698 N N . GLU A 1 81 ? -2.397 -2.992 -10.389 1.00 89.75 81 GLU A N 1
ATOM 699 C CA . GLU A 1 81 ? -2.511 -3.381 -11.789 1.00 89.75 81 GLU A CA 1
ATOM 700 C C . GLU A 1 81 ? -1.237 -2.923 -12.499 1.00 89.75 81 GLU A C 1
ATOM 702 O O . GLU A 1 81 ? -1.004 -1.728 -12.641 1.00 89.75 81 GLU A O 1
ATOM 707 N N . THR A 1 82 ? -0.357 -3.861 -12.848 1.00 86.50 82 THR A N 1
ATOM 708 C CA . THR A 1 82 ? 0.971 -3.571 -13.426 1.00 86.50 82 THR A CA 1
ATOM 709 C C . THR A 1 82 ? 1.352 -4.523 -14.561 1.00 86.50 82 THR A C 1
ATOM 711 O O . THR A 1 82 ? 2.534 -4.671 -14.872 1.00 86.50 82 THR A O 1
ATOM 714 N N . TYR A 1 83 ? 0.372 -5.211 -15.152 1.00 82.56 83 TYR A N 1
ATOM 715 C CA . TYR A 1 83 ? 0.591 -6.258 -16.151 1.00 82.56 83 TYR A CA 1
ATOM 716 C C . TYR A 1 83 ? 1.279 -5.740 -17.423 1.00 82.56 83 TYR A C 1
ATOM 718 O O . TYR A 1 83 ? 2.281 -6.320 -17.848 1.00 82.56 83 TYR A O 1
ATOM 726 N N . ASP A 1 84 ? 0.790 -4.645 -18.004 1.00 79.38 84 ASP A N 1
ATOM 727 C CA . ASP A 1 84 ? 1.316 -4.078 -19.245 1.00 79.38 84 ASP A CA 1
ATOM 728 C C . ASP A 1 84 ? 2.661 -3.394 -18.979 1.00 79.38 84 ASP A C 1
ATOM 730 O O . ASP A 1 84 ? 3.625 -3.641 -19.710 1.00 79.38 84 ASP A O 1
ATOM 734 N N . LEU A 1 85 ? 2.784 -2.647 -17.870 1.00 75.50 85 LEU A N 1
ATOM 735 C CA . LEU A 1 85 ? 4.073 -2.090 -17.425 1.00 75.50 85 LEU A CA 1
ATOM 736 C C . LEU A 1 85 ? 5.128 -3.188 -17.236 1.00 75.50 85 LEU A C 1
ATOM 738 O O . LEU A 1 85 ? 6.279 -3.019 -17.633 1.00 75.50 85 LEU A O 1
ATOM 742 N N . GLY A 1 86 ? 4.721 -4.306 -16.637 1.00 73.19 86 GLY A N 1
ATOM 743 C CA . GLY A 1 86 ? 5.500 -5.523 -16.449 1.00 73.19 86 GLY A CA 1
ATOM 744 C C . GLY A 1 86 ? 6.001 -6.128 -17.756 1.00 73.19 86 GLY A C 1
ATOM 745 O O . GLY A 1 86 ? 7.178 -6.463 -17.880 1.00 73.19 86 GLY A O 1
ATOM 746 N N . SER A 1 87 ? 5.115 -6.225 -18.745 1.00 72.81 87 SER A N 1
ATOM 747 C CA . SER A 1 87 ? 5.411 -6.817 -20.052 1.00 72.81 87 SER A CA 1
ATOM 748 C C . SER A 1 87 ? 6.383 -5.982 -20.897 1.00 72.81 87 SER A C 1
ATOM 750 O O . SER A 1 87 ? 7.238 -6.534 -21.590 1.00 72.81 87 SE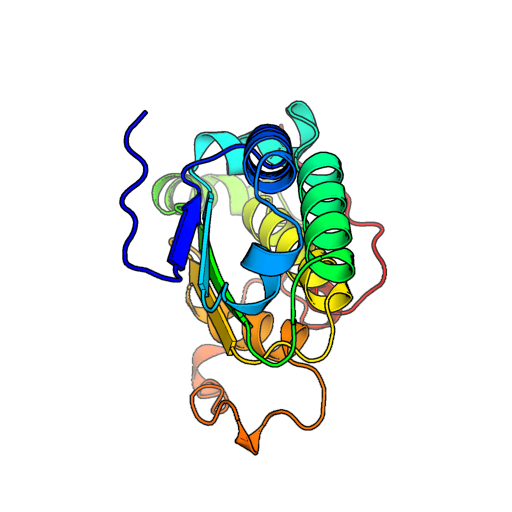R A O 1
ATOM 752 N N . ASP A 1 88 ? 6.327 -4.651 -20.784 1.00 65.12 88 ASP A N 1
ATOM 753 C CA . ASP A 1 88 ? 7.268 -3.747 -21.454 1.00 65.12 88 ASP A CA 1
ATOM 754 C C . ASP A 1 88 ? 8.670 -3.787 -20.814 1.00 65.12 88 ASP A C 1
ATOM 756 O O . ASP A 1 88 ? 9.661 -3.396 -21.443 1.00 65.12 88 ASP A O 1
ATOM 760 N N . LEU A 1 89 ? 8.799 -4.286 -19.577 1.00 58.16 89 LEU A N 1
ATOM 761 C CA . LEU A 1 89 ? 10.062 -4.292 -18.834 1.00 58.16 89 LEU A CA 1
ATOM 762 C C . LEU A 1 89 ? 11.093 -5.309 -19.334 1.00 58.16 89 LEU A C 1
ATOM 764 O O . LEU A 1 89 ? 12.274 -5.128 -19.041 1.00 58.16 89 LEU A O 1
ATOM 768 N N . ASP A 1 90 ? 10.733 -6.281 -20.175 1.00 54.22 90 ASP A N 1
ATOM 769 C CA . ASP A 1 90 ? 11.733 -7.101 -20.879 1.00 54.22 90 ASP A CA 1
ATOM 770 C C . ASP A 1 90 ? 12.607 -6.254 -21.827 1.00 54.22 90 ASP A C 1
ATOM 772 O O . ASP A 1 90 ? 13.780 -6.567 -22.044 1.00 54.22 90 ASP A O 1
ATOM 776 N N . ARG A 1 91 ? 12.105 -5.106 -22.316 1.00 54.84 91 ARG A N 1
ATOM 777 C CA . ARG A 1 91 ? 12.939 -4.098 -23.002 1.00 54.84 91 ARG A CA 1
ATOM 778 C C . ARG A 1 91 ? 13.806 -3.286 -22.038 1.00 54.84 91 ARG A C 1
ATOM 780 O O . ARG A 1 91 ? 14.896 -2.857 -22.416 1.00 54.84 91 ARG A O 1
ATOM 787 N N . TYR A 1 92 ? 13.342 -3.073 -20.809 1.00 51.84 92 TYR A N 1
ATOM 788 C CA . TYR A 1 92 ? 13.984 -2.220 -19.804 1.00 51.84 92 TYR A CA 1
ATOM 789 C C . TYR A 1 92 ? 14.972 -2.948 -18.883 1.00 51.84 92 TYR A C 1
ATOM 791 O O . TYR A 1 92 ? 15.843 -2.287 -18.319 1.00 51.84 92 TYR A O 1
ATOM 799 N N . ASN A 1 93 ? 14.917 -4.279 -18.771 1.00 52.91 93 ASN A N 1
ATOM 800 C C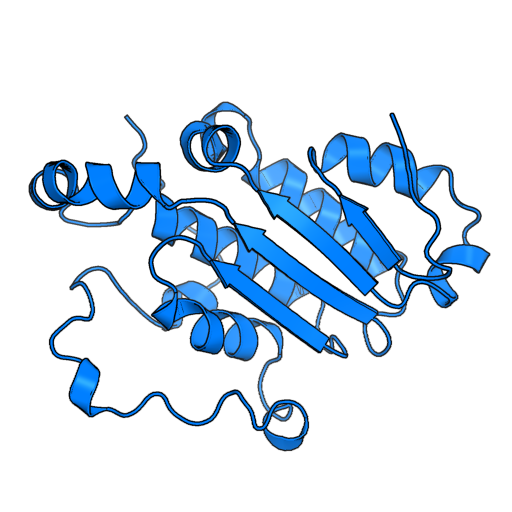A . ASN A 1 93 ? 15.905 -5.086 -18.040 1.00 52.91 93 ASN A CA 1
ATOM 801 C C . ASN A 1 93 ? 17.341 -4.878 -18.574 1.00 52.91 93 ASN A C 1
ATOM 803 O O . ASN A 1 93 ? 18.306 -5.056 -17.838 1.00 52.91 93 ASN A O 1
ATOM 807 N N . ASN A 1 94 ? 17.496 -4.421 -19.825 1.00 51.25 94 ASN A N 1
ATOM 808 C CA . ASN A 1 94 ? 18.789 -4.002 -20.383 1.00 51.25 94 ASN A CA 1
ATOM 809 C C . ASN A 1 94 ? 19.224 -2.577 -19.975 1.00 51.25 94 ASN A C 1
ATOM 811 O O . ASN A 1 94 ? 20.409 -2.256 -20.063 1.00 51.25 94 ASN A O 1
ATOM 815 N N . TYR A 1 95 ? 18.290 -1.721 -19.550 1.00 50.53 95 TYR A N 1
ATOM 816 C CA . TYR A 1 95 ? 18.524 -0.307 -19.233 1.00 50.53 95 TYR A CA 1
ATOM 817 C C . TYR A 1 95 ? 18.677 -0.035 -17.736 1.00 50.53 95 TYR A C 1
ATOM 819 O O . TYR A 1 95 ? 19.515 0.782 -17.356 1.00 50.53 95 TYR A O 1
ATOM 827 N N . TYR A 1 96 ? 17.929 -0.731 -16.881 1.00 54.91 96 TYR A N 1
ATOM 828 C CA . TYR A 1 96 ? 18.027 -0.555 -15.436 1.00 54.91 96 TYR A CA 1
ATOM 829 C C . TYR A 1 96 ? 18.842 -1.679 -14.811 1.00 54.91 96 TYR A C 1
ATOM 831 O O . TYR A 1 96 ? 18.325 -2.729 -14.440 1.00 54.91 96 TYR A O 1
ATOM 839 N N . ARG A 1 97 ? 20.155 -1.450 -14.703 1.00 55.59 97 ARG A N 1
ATOM 840 C CA . ARG A 1 97 ? 21.070 -2.397 -14.050 1.00 55.59 97 ARG A CA 1
ATOM 841 C C . ARG A 1 97 ? 20.825 -2.514 -12.542 1.00 55.59 97 ARG A C 1
ATOM 843 O O . ARG A 1 97 ? 21.094 -3.582 -11.998 1.00 55.59 97 ARG A O 1
ATOM 850 N N . ASP A 1 98 ? 20.281 -1.464 -11.919 1.00 56.41 98 ASP A N 1
ATOM 851 C CA . ASP A 1 98 ? 20.319 -1.289 -10.461 1.00 56.41 98 ASP A CA 1
ATOM 852 C C . ASP A 1 98 ? 18.952 -1.396 -9.750 1.00 56.41 98 ASP A C 1
ATOM 854 O O . ASP A 1 98 ? 18.926 -1.788 -8.588 1.00 56.41 98 ASP A O 1
ATOM 858 N N . SER A 1 99 ? 17.820 -1.070 -10.396 1.00 64.06 99 SER A N 1
ATOM 859 C CA . SER A 1 99 ? 16.477 -1.217 -9.795 1.00 64.06 99 SER A CA 1
ATOM 860 C C . SER A 1 99 ? 15.363 -1.329 -10.840 1.00 64.06 99 SER A C 1
ATOM 862 O O . SER A 1 99 ? 15.484 -0.800 -11.942 1.00 64.06 99 SER A O 1
ATOM 864 N N . ASN A 1 100 ? 14.260 -2.007 -10.512 1.00 74.06 100 ASN A N 1
ATOM 865 C CA . ASN A 1 100 ? 13.063 -2.027 -11.353 1.00 74.06 100 ASN A CA 1
ATOM 866 C C . ASN A 1 100 ? 12.044 -0.995 -10.826 1.00 74.06 100 ASN A C 1
ATOM 868 O O . ASN A 1 100 ? 11.677 -1.070 -9.654 1.00 74.06 100 ASN A O 1
ATOM 872 N N . PRO A 1 101 ? 11.533 -0.061 -11.649 1.00 79.81 101 PRO A N 1
ATOM 873 C CA . PRO A 1 101 ? 10.664 1.003 -11.145 1.00 79.81 101 PRO A CA 1
ATOM 874 C C . PRO A 1 101 ? 9.349 0.513 -10.510 1.00 79.81 101 PRO A C 1
ATOM 876 O O . PRO A 1 101 ? 8.869 1.122 -9.557 1.00 79.81 101 PRO A O 1
ATOM 879 N N . ILE A 1 102 ? 8.782 -0.608 -10.980 1.00 86.44 102 ILE A N 1
ATOM 880 C CA . ILE A 1 102 ? 7.603 -1.232 -10.347 1.00 86.44 102 ILE A CA 1
ATOM 881 C C . ILE A 1 102 ? 7.980 -1.788 -8.972 1.00 86.44 102 ILE A C 1
ATOM 883 O O . ILE A 1 102 ? 7.254 -1.600 -7.997 1.00 86.44 102 ILE A O 1
ATOM 887 N N . TYR A 1 103 ? 9.133 -2.452 -8.888 1.00 86.38 103 TYR A N 1
ATOM 888 C CA . TYR A 1 103 ? 9.647 -2.989 -7.632 1.00 86.38 103 TYR A CA 1
ATOM 889 C C . TYR A 1 103 ? 9.905 -1.886 -6.600 1.00 86.38 103 TYR A C 1
ATOM 891 O O . TYR A 1 103 ? 9.538 -2.047 -5.438 1.00 86.38 103 TYR A O 1
ATOM 899 N N . ASP A 1 104 ? 10.452 -0.742 -7.014 1.00 86.75 104 ASP A N 1
ATOM 900 C CA . ASP A 1 104 ? 10.673 0.394 -6.115 1.00 86.75 104 ASP A CA 1
ATOM 901 C C . ASP A 1 104 ? 9.345 0.903 -5.517 1.00 86.75 104 ASP A C 1
ATOM 903 O O . ASP A 1 104 ? 9.273 1.195 -4.321 1.00 86.75 104 ASP A O 1
ATOM 907 N N . VAL A 1 105 ? 8.269 0.944 -6.316 1.00 90.06 105 VAL A N 1
ATOM 908 C CA . VAL A 1 105 ? 6.915 1.297 -5.845 1.00 90.06 105 VAL A CA 1
ATOM 909 C C . VAL A 1 105 ? 6.383 0.254 -4.860 1.00 90.06 105 VAL A C 1
ATOM 911 O O . VAL A 1 105 ? 5.842 0.615 -3.815 1.00 90.06 105 VAL A O 1
ATOM 914 N N . TYR A 1 106 ? 6.576 -1.037 -5.130 1.00 91.50 106 TYR A N 1
ATOM 915 C CA . TYR A 1 106 ? 6.188 -2.106 -4.203 1.00 91.50 106 TYR A CA 1
ATOM 916 C C . TYR A 1 106 ? 6.920 -1.997 -2.867 1.00 91.50 106 TYR A C 1
ATOM 918 O O . TYR A 1 106 ? 6.296 -2.108 -1.806 1.00 91.50 106 TYR A O 1
ATOM 926 N N . CYS A 1 107 ? 8.220 -1.712 -2.894 1.00 90.75 107 CYS A N 1
ATOM 927 C CA . CYS A 1 107 ? 9.000 -1.454 -1.692 1.00 90.75 107 CYS A CA 1
ATOM 928 C C . CYS A 1 107 ? 8.457 -0.251 -0.910 1.00 90.75 107 CYS A C 1
ATOM 930 O O . CYS A 1 107 ? 8.295 -0.340 0.307 1.00 90.75 107 CYS A O 1
ATOM 932 N N . ASP A 1 108 ? 8.128 0.852 -1.583 1.00 91.19 108 ASP A N 1
ATOM 933 C CA . ASP A 1 108 ? 7.594 2.062 -0.945 1.00 91.19 108 ASP A CA 1
ATOM 934 C C . ASP A 1 108 ? 6.228 1.836 -0.283 1.00 91.19 108 ASP A C 1
ATOM 936 O O . ASP A 1 108 ? 6.017 2.195 0.883 1.00 91.19 108 ASP A O 1
ATOM 940 N N . ILE A 1 109 ? 5.321 1.154 -0.990 1.00 92.88 109 ILE A N 1
ATOM 941 C CA . ILE A 1 109 ? 4.011 0.759 -0.463 1.00 92.88 109 ILE A CA 1
ATOM 942 C C . ILE A 1 109 ? 4.187 -0.102 0.792 1.00 92.88 109 ILE A C 1
ATOM 944 O O . ILE A 1 109 ? 3.609 0.203 1.840 1.00 92.88 109 ILE A O 1
ATOM 948 N N . THR A 1 110 ? 5.021 -1.140 0.699 1.00 93.44 110 THR A N 1
ATOM 949 C CA . THR A 1 110 ? 5.273 -2.102 1.783 1.00 93.44 110 THR A CA 1
ATOM 950 C C . THR A 1 110 ? 5.852 -1.413 3.013 1.00 93.44 110 THR A C 1
ATOM 952 O O . THR A 1 110 ? 5.319 -1.548 4.114 1.00 93.44 110 THR A O 1
ATOM 955 N N . ARG A 1 111 ? 6.909 -0.611 2.841 1.00 91.50 111 ARG A N 1
ATOM 956 C CA . ARG A 1 111 ? 7.555 0.124 3.940 1.00 91.50 111 ARG A CA 1
ATOM 957 C C . ARG A 1 111 ? 6.613 1.097 4.620 1.00 91.50 111 ARG A C 1
ATOM 959 O O . ARG A 1 111 ? 6.656 1.233 5.840 1.00 91.50 111 ARG A O 1
ATOM 966 N N . SER A 1 112 ? 5.778 1.778 3.844 1.00 92.62 112 SER A N 1
ATOM 967 C CA . SER A 1 112 ? 4.791 2.692 4.402 1.00 92.62 112 SER A CA 1
ATOM 968 C C . SER A 1 112 ? 3.802 1.919 5.269 1.00 92.62 112 SER A C 1
ATOM 970 O O . SER A 1 112 ? 3.654 2.252 6.441 1.00 92.62 112 SER A O 1
ATOM 972 N N . LEU A 1 113 ? 3.223 0.823 4.768 1.00 93.19 113 LEU A N 1
ATOM 973 C CA . LEU A 1 113 ? 2.257 0.006 5.516 1.00 93.19 113 LEU A CA 1
ATOM 974 C C . LEU A 1 113 ? 2.832 -0.640 6.780 1.00 93.19 113 LEU A C 1
ATOM 976 O O . LEU A 1 113 ? 2.116 -0.752 7.774 1.00 93.19 113 LEU A O 1
ATOM 980 N N . ARG A 1 114 ? 4.130 -0.967 6.809 1.00 91.50 114 ARG A N 1
ATOM 981 C CA . ARG A 1 114 ? 4.823 -1.412 8.035 1.00 91.50 114 ARG A CA 1
ATOM 982 C C . ARG A 1 114 ? 4.686 -0.431 9.195 1.00 91.50 114 ARG A C 1
ATOM 984 O O . ARG A 1 114 ? 4.703 -0.844 10.351 1.00 91.50 114 ARG A O 1
ATOM 991 N N . LYS A 1 115 ? 4.514 0.865 8.911 1.00 91.00 115 LYS A N 1
ATOM 992 C CA . LYS A 1 115 ? 4.316 1.886 9.947 1.00 91.00 115 LYS A CA 1
ATOM 993 C C . LYS A 1 115 ? 3.009 1.711 10.713 1.00 91.00 115 LYS A C 1
ATOM 995 O O . LYS A 1 115 ? 2.936 2.237 11.825 1.00 91.00 115 LYS A O 1
ATOM 1000 N N . LEU A 1 116 ? 2.005 1.023 10.156 1.00 89.88 116 LEU A N 1
ATOM 1001 C CA . LEU A 1 116 ? 0.734 0.767 10.837 1.00 89.88 116 LEU A CA 1
ATOM 1002 C C . LEU A 1 116 ? 0.960 -0.071 12.097 1.00 89.88 116 LEU A C 1
ATOM 1004 O O . LEU A 1 116 ? 0.561 0.361 13.174 1.00 89.88 116 LEU A O 1
ATOM 1008 N N . GLY A 1 117 ? 1.689 -1.185 11.958 1.00 84.88 117 GLY A N 1
ATOM 1009 C CA . GLY A 1 117 ? 2.022 -2.109 13.040 1.00 84.88 117 GLY A CA 1
ATOM 1010 C C . GLY A 1 117 ? 0.807 -2.864 13.589 1.00 84.88 117 GLY A C 1
ATOM 1011 O O . GLY A 1 117 ? -0.203 -2.270 13.948 1.00 84.88 117 GLY A O 1
ATOM 1012 N N . GLY A 1 118 ? 0.913 -4.190 13.685 1.00 84.00 118 GLY A N 1
ATOM 1013 C CA . GLY A 1 118 ? -0.128 -5.030 14.282 1.00 84.00 118 GLY A CA 1
ATOM 1014 C C . GLY A 1 118 ? -1.453 -5.022 13.525 1.00 84.00 118 GLY A C 1
ATOM 1015 O O . GLY A 1 118 ? -2.511 -4.958 14.138 1.00 84.00 118 GLY A O 1
ATOM 1016 N N . LEU A 1 119 ? -1.385 -5.027 12.194 1.00 86.81 119 LEU A N 1
ATOM 1017 C CA . LEU A 1 119 ? -2.546 -5.114 11.316 1.00 86.81 119 LEU A CA 1
ATOM 1018 C C . LEU A 1 119 ? -3.158 -6.522 11.381 1.00 86.81 119 LEU A C 1
ATOM 1020 O O . LEU A 1 119 ? -2.432 -7.515 11.325 1.00 86.81 119 LEU A O 1
ATOM 1024 N N . GLY A 1 120 ? -4.487 -6.599 11.475 1.00 84.12 120 GLY A N 1
ATOM 1025 C CA . GLY A 1 120 ? -5.196 -7.877 11.596 1.00 84.12 120 GLY A CA 1
ATOM 1026 C C . GLY A 1 120 ? -5.095 -8.755 10.346 1.00 84.12 120 GLY A C 1
ATOM 1027 O O . GLY A 1 120 ? -4.936 -9.965 10.469 1.00 84.12 120 GLY A O 1
ATOM 1028 N N . HIS A 1 121 ? -5.175 -8.148 9.157 1.00 88.94 121 HIS A N 1
ATOM 1029 C CA . HIS A 1 121 ? -5.013 -8.838 7.872 1.00 88.94 121 HIS A CA 1
ATOM 1030 C C . HIS A 1 121 ? -4.359 -7.932 6.800 1.00 88.94 121 HIS A C 1
ATOM 1032 O O . HIS A 1 121 ? -4.732 -6.763 6.682 1.00 88.94 121 HIS A O 1
ATOM 1038 N N . ILE A 1 122 ? -3.421 -8.452 5.996 1.00 91.50 122 ILE A N 1
ATOM 1039 C CA . ILE A 1 122 ? -2.821 -7.781 4.828 1.00 91.50 122 ILE A CA 1
ATOM 1040 C C . ILE A 1 122 ? -2.751 -8.716 3.615 1.00 91.50 122 ILE A C 1
ATOM 1042 O O . ILE A 1 122 ? -2.179 -9.803 3.683 1.00 91.50 122 ILE A O 1
ATOM 1046 N N . GLU A 1 123 ? -3.263 -8.252 2.478 1.00 91.69 123 GLU A N 1
ATOM 1047 C CA . GLU A 1 123 ? -3.204 -8.967 1.202 1.00 91.69 123 GLU A CA 1
ATOM 1048 C C . GLU A 1 123 ? -2.650 -8.059 0.102 1.00 91.69 123 GLU A C 1
ATOM 1050 O O . GLU A 1 123 ? -3.106 -6.927 -0.068 1.00 91.69 123 GLU A O 1
ATOM 1055 N N . PHE A 1 124 ? -1.696 -8.571 -0.676 1.00 92.25 124 PHE A N 1
ATOM 1056 C CA . PHE A 1 124 ? -1.211 -7.920 -1.890 1.00 92.25 124 PHE A CA 1
ATOM 1057 C C . PHE A 1 124 ? -1.699 -8.679 -3.125 1.00 92.25 124 PHE A C 1
ATOM 1059 O O . PHE A 1 124 ? -1.506 -9.884 -3.234 1.00 92.25 124 PHE A O 1
ATOM 1066 N N . ARG A 1 125 ? -2.277 -7.955 -4.085 1.00 92.94 125 ARG A N 1
ATOM 1067 C CA . ARG A 1 125 ? -2.685 -8.438 -5.409 1.00 92.94 125 ARG A CA 1
ATOM 1068 C C . ARG A 1 125 ? -1.916 -7.664 -6.468 1.00 92.94 125 ARG A C 1
ATOM 1070 O O . ARG A 1 125 ? -2.309 -6.581 -6.885 1.00 92.94 125 ARG A O 1
ATOM 1077 N N . LEU A 1 126 ? -0.767 -8.199 -6.849 1.00 89.19 126 LEU A N 1
ATOM 1078 C CA . LEU A 1 126 ? 0.146 -7.583 -7.815 1.00 89.19 126 LEU A CA 1
ATOM 1079 C C . LEU A 1 126 ? -0.068 -8.188 -9.201 1.00 89.19 126 LEU A C 1
ATOM 1081 O O . LEU A 1 126 ? -0.048 -9.414 -9.328 1.00 89.19 126 LEU A O 1
ATOM 1085 N N . GLY A 1 127 ? -0.222 -7.343 -10.222 1.00 86.38 127 GLY A N 1
ATOM 1086 C CA . GLY A 1 127 ? -0.331 -7.796 -11.606 1.00 86.38 127 GLY A CA 1
ATOM 1087 C C . GLY A 1 127 ? 0.983 -8.356 -12.149 1.00 86.38 127 GLY A C 1
ATOM 1088 O O . GLY A 1 127 ? 1.024 -9.437 -12.731 1.00 86.38 127 GLY A O 1
ATOM 1089 N N . TRP A 1 128 ? 2.089 -7.668 -11.880 1.00 83.88 128 TRP A N 1
ATOM 1090 C CA . TRP A 1 128 ? 3.440 -8.141 -12.169 1.00 83.88 128 TRP A CA 1
ATOM 1091 C C . TRP A 1 128 ? 4.197 -8.499 -10.892 1.00 83.88 128 TRP A C 1
ATOM 1093 O O . TRP A 1 128 ? 3.880 -8.020 -9.808 1.00 83.88 128 TRP A O 1
ATOM 1103 N N . PHE A 1 129 ? 5.202 -9.372 -11.011 1.00 80.50 129 PHE A N 1
ATOM 1104 C CA . PHE A 1 129 ? 5.943 -9.922 -9.871 1.00 80.50 129 PHE A CA 1
ATOM 1105 C C . PHE A 1 129 ? 5.035 -10.490 -8.763 1.00 80.50 129 PHE A C 1
ATOM 1107 O O . PHE A 1 129 ? 5.303 -10.305 -7.580 1.00 80.50 129 PHE A O 1
ATOM 1114 N N . ALA A 1 130 ? 3.972 -11.219 -9.127 1.00 83.88 130 ALA A N 1
ATOM 1115 C CA . ALA A 1 130 ? 3.032 -11.810 -8.166 1.00 83.88 130 ALA A CA 1
ATOM 1116 C C . ALA A 1 130 ? 3.714 -12.673 -7.083 1.00 83.88 130 ALA A C 1
ATOM 1118 O O . ALA A 1 130 ? 3.235 -12.748 -5.957 1.00 83.88 130 ALA A O 1
ATOM 1119 N N . TYR A 1 131 ? 4.883 -13.252 -7.381 1.00 79.44 131 TYR A N 1
ATOM 1120 C CA . TYR A 1 131 ? 5.698 -13.976 -6.401 1.00 79.44 131 TYR A CA 1
ATOM 1121 C C . TYR A 1 131 ? 6.195 -13.105 -5.229 1.00 79.44 131 TYR A C 1
ATOM 1123 O O . TYR A 1 131 ? 6.621 -13.656 -4.222 1.00 79.44 131 TYR A O 1
ATOM 1131 N N . LEU A 1 132 ? 6.152 -11.770 -5.332 1.00 85.19 132 LEU A N 1
ATOM 1132 C CA . LEU A 1 132 ? 6.519 -10.836 -4.262 1.00 85.19 132 LEU A CA 1
ATOM 1133 C C . LEU A 1 132 ? 5.424 -10.662 -3.203 1.00 85.19 132 LEU A C 1
ATOM 1135 O O . LEU A 1 132 ? 5.735 -10.224 -2.096 1.00 85.19 132 LEU A O 1
ATOM 1139 N N . GLN A 1 133 ? 4.172 -11.020 -3.512 1.00 89.12 133 GLN A N 1
ATOM 1140 C CA . GLN A 1 133 ? 3.023 -10.829 -2.618 1.00 89.12 133 GLN A CA 1
ATOM 1141 C C . GLN A 1 133 ? 3.264 -11.397 -1.207 1.00 89.12 133 GLN A C 1
ATOM 1143 O O . GLN A 1 133 ? 3.086 -10.645 -0.245 1.00 89.12 133 GLN A O 1
ATOM 1148 N N . PRO A 1 134 ? 3.760 -12.645 -1.036 1.00 83.88 134 PRO A N 1
ATOM 1149 C CA . PRO A 1 134 ? 3.991 -13.197 0.298 1.00 83.88 134 PRO A CA 1
ATOM 1150 C C . PRO A 1 134 ? 5.097 -12.451 1.058 1.00 83.88 134 PRO A C 1
ATOM 1152 O O . PRO A 1 134 ? 4.981 -12.212 2.259 1.00 83.88 134 PRO A O 1
ATOM 1155 N N . PHE A 1 135 ? 6.158 -12.020 0.364 1.00 85.00 135 PHE A N 1
ATOM 1156 C CA . PHE A 1 135 ? 7.262 -11.273 0.977 1.00 85.00 135 PHE A CA 1
ATOM 1157 C C . PHE A 1 135 ? 6.800 -9.907 1.490 1.00 85.00 135 PHE A C 1
ATOM 1159 O O . PHE A 1 135 ? 7.150 -9.514 2.604 1.00 85.00 135 PHE A O 1
ATOM 1166 N N . MET A 1 136 ? 5.978 -9.207 0.706 1.00 90.50 136 MET A N 1
ATOM 1167 C CA . MET A 1 136 ? 5.402 -7.920 1.090 1.00 90.50 136 MET A CA 1
ATOM 1168 C C . MET A 1 136 ? 4.433 -8.071 2.268 1.00 90.50 136 MET A C 1
ATOM 1170 O O . MET A 1 136 ? 4.553 -7.334 3.249 1.00 90.50 136 MET A O 1
ATOM 1174 N N . SER A 1 137 ? 3.524 -9.055 2.227 1.00 88.94 137 SER A N 1
ATOM 1175 C CA . SER A 1 137 ? 2.597 -9.335 3.333 1.00 88.94 137 SER A CA 1
ATOM 1176 C C . SER A 1 137 ? 3.343 -9.651 4.628 1.00 88.94 137 SER A C 1
ATOM 1178 O O . SER A 1 137 ? 3.058 -9.040 5.659 1.00 88.94 137 SER A O 1
ATOM 1180 N N . ARG A 1 138 ? 4.360 -10.524 4.580 1.00 84.38 138 ARG A N 1
ATOM 1181 C CA . ARG A 1 138 ? 5.185 -10.859 5.752 1.00 84.38 138 ARG A CA 1
ATOM 1182 C C . ARG A 1 138 ? 5.915 -9.639 6.306 1.00 84.38 138 ARG A C 1
ATOM 1184 O O . ARG A 1 138 ? 5.946 -9.441 7.519 1.00 84.38 138 ARG A O 1
ATOM 1191 N N . ALA A 1 139 ? 6.479 -8.808 5.430 1.00 88.31 139 ALA A N 1
ATOM 1192 C CA . ALA A 1 139 ? 7.183 -7.603 5.846 1.00 88.31 139 ALA A CA 1
ATOM 1193 C C . ALA A 1 139 ? 6.262 -6.623 6.590 1.00 88.31 139 ALA A C 1
ATOM 1195 O O . ALA A 1 139 ? 6.712 -6.023 7.567 1.00 88.31 139 ALA A O 1
ATOM 1196 N N . VAL A 1 140 ? 4.999 -6.479 6.156 1.00 89.81 140 VAL A N 1
ATOM 1197 C CA . VAL A 1 140 ? 3.973 -5.641 6.810 1.00 89.81 140 VAL A CA 1
ATOM 1198 C C . VAL A 1 140 ? 3.475 -6.247 8.120 1.00 89.81 140 VAL A C 1
ATOM 1200 O O . VAL A 1 140 ? 3.342 -5.514 9.099 1.00 89.81 140 VAL A O 1
ATOM 1203 N N . ALA A 1 141 ? 3.212 -7.554 8.148 1.00 84.38 141 ALA A N 1
ATOM 1204 C CA . ALA A 1 141 ? 2.714 -8.246 9.335 1.00 84.38 141 ALA A CA 1
ATOM 1205 C C . ALA A 1 141 ? 3.732 -8.213 10.493 1.00 84.38 141 ALA A C 1
ATOM 1207 O O . ALA A 1 141 ? 3.355 -7.959 11.636 1.00 84.38 141 ALA A O 1
ATOM 1208 N N . GLY A 1 142 ? 5.025 -8.374 10.190 1.00 77.38 142 GLY A N 1
ATOM 1209 C CA . GLY A 1 142 ? 6.104 -8.376 11.179 1.00 77.38 142 GLY A CA 1
ATOM 1210 C C . GLY A 1 142 ? 6.318 -9.732 11.865 1.00 77.38 142 GLY A C 1
ATOM 1211 O O . GLY A 1 142 ? 5.675 -10.730 11.543 1.00 77.38 142 GLY A O 1
ATOM 1212 N N . GLU A 1 143 ? 7.270 -9.774 12.800 1.00 67.38 143 GLU A N 1
ATOM 1213 C CA . GLU A 1 143 ? 7.619 -10.985 13.556 1.00 67.38 143 GLU A CA 1
ATOM 1214 C C . GLU A 1 143 ? 6.492 -11.374 14.534 1.00 67.38 143 GLU A C 1
ATOM 1216 O O . GLU A 1 143 ? 5.886 -10.510 15.169 1.00 67.38 143 GLU A O 1
ATOM 1221 N N . GLY A 1 144 ? 6.196 -12.675 14.658 1.00 61.56 144 GLY A N 1
ATOM 1222 C CA . GLY A 1 144 ? 5.155 -13.200 15.560 1.00 61.56 144 GLY A CA 1
ATOM 1223 C C . GLY A 1 144 ? 3.736 -13.283 14.977 1.00 61.56 144 GLY A C 1
ATOM 1224 O O . GLY A 1 144 ? 2.824 -13.711 15.676 1.00 61.56 144 GLY A O 1
ATOM 1225 N N . TYR A 1 145 ? 3.545 -12.916 13.705 1.00 64.31 145 TYR A N 1
ATOM 1226 C CA . TYR A 1 145 ? 2.268 -13.054 12.981 1.00 64.31 145 TYR A CA 1
ATOM 1227 C C . TYR A 1 145 ? 2.206 -14.299 12.081 1.00 64.31 145 TYR A C 1
ATOM 1229 O O . TYR A 1 145 ? 1.236 -14.494 11.355 1.00 64.31 145 TYR A O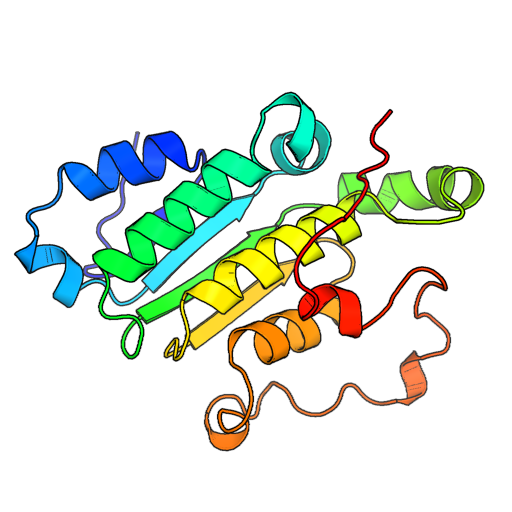 1
ATOM 1237 N N . GLU A 1 146 ? 3.223 -15.157 12.137 1.00 63.78 146 GLU A N 1
ATOM 1238 C CA . GLU A 1 146 ? 3.347 -16.369 11.312 1.00 63.78 146 GLU A CA 1
ATOM 1239 C C . GLU A 1 146 ? 2.167 -17.334 11.529 1.00 63.78 146 GLU A C 1
ATOM 1241 O O . GLU A 1 146 ? 1.662 -17.910 10.570 1.00 63.78 146 GLU A O 1
ATOM 1246 N N . ASP A 1 147 ? 1.638 -17.401 12.756 1.00 58.69 147 ASP A N 1
ATOM 1247 C CA . ASP A 1 147 ? 0.465 -18.215 13.105 1.00 58.69 147 ASP A CA 1
ATOM 1248 C C . ASP A 1 147 ? -0.867 -17.640 12.580 1.00 58.69 147 ASP A C 1
ATOM 1250 O O . ASP A 1 147 ? -1.858 -18.360 12.461 1.00 58.69 147 ASP A O 1
ATOM 1254 N N . VAL A 1 148 ? -0.914 -16.334 12.285 1.00 58.88 148 VAL A N 1
ATOM 1255 C CA . VAL A 1 148 ? -2.118 -15.626 11.805 1.00 58.88 148 VAL A CA 1
ATOM 1256 C C . VAL A 1 148 ? -2.235 -15.700 10.282 1.00 58.88 148 VAL A C 1
ATOM 1258 O O . VAL A 1 148 ? -3.341 -15.653 9.746 1.00 58.88 148 VAL A O 1
ATOM 1261 N N . TYR A 1 149 ? -1.110 -15.865 9.585 1.00 59.50 149 TYR A N 1
ATOM 1262 C CA . TYR A 1 149 ? -1.044 -15.931 8.128 1.00 59.50 149 TYR A CA 1
ATOM 1263 C C . TYR A 1 149 ? -0.329 -17.214 7.665 1.00 59.50 149 TYR A C 1
ATOM 1265 O O . TYR A 1 149 ? 0.772 -17.138 7.113 1.00 59.50 149 TYR A O 1
ATOM 1273 N N . PRO A 1 150 ? -0.947 -18.399 7.841 1.00 54.12 150 PRO A N 1
ATOM 1274 C CA . PRO A 1 150 ? -0.361 -19.677 7.420 1.00 54.12 150 PRO A CA 1
ATOM 1275 C C . PRO A 1 150 ? -0.130 -19.744 5.902 1.00 54.12 150 PRO A C 1
ATOM 1277 O O . PRO A 1 150 ? 0.709 -20.490 5.423 1.00 54.12 150 PRO A O 1
ATOM 1280 N N . GLU A 1 151 ? -0.832 -18.910 5.136 1.00 54.41 151 GLU A N 1
ATOM 1281 C CA . GLU A 1 151 ? -0.717 -18.797 3.677 1.00 54.41 151 GLU A CA 1
ATOM 1282 C C . GLU A 1 151 ? 0.596 -18.125 3.229 1.00 54.41 151 GLU A C 1
ATOM 1284 O O . GLU A 1 151 ? 0.916 -18.105 2.043 1.00 54.41 151 GLU A O 1
ATOM 1289 N N . LEU A 1 152 ? 1.384 -17.602 4.179 1.00 54.09 152 LEU A N 1
ATOM 1290 C CA . LEU A 1 152 ? 2.757 -17.133 3.969 1.00 54.09 152 LEU A CA 1
ATOM 1291 C C . LEU A 1 152 ? 3.786 -18.274 4.027 1.00 54.09 152 LEU A C 1
ATOM 1293 O O . LEU A 1 152 ? 4.973 -17.994 4.228 1.00 54.09 152 LEU A O 1
ATOM 1297 N N . GLU A 1 153 ? 3.349 -19.535 3.884 1.00 51.16 153 GLU A N 1
ATOM 1298 C CA . GLU A 1 153 ? 4.238 -20.693 3.767 1.00 51.16 153 GLU A CA 1
ATOM 1299 C C . GLU A 1 153 ? 5.407 -20.390 2.815 1.00 51.16 153 GLU A C 1
ATOM 1301 O O . GLU A 1 153 ? 5.243 -19.680 1.813 1.00 51.16 153 GLU A O 1
ATOM 1306 N N . PRO A 1 154 ? 6.617 -20.874 3.151 1.00 49.00 154 PRO A N 1
ATOM 1307 C CA . PRO A 1 154 ? 7.820 -20.515 2.429 1.00 49.00 154 PRO A CA 1
ATOM 1308 C C . PRO A 1 154 ? 7.636 -20.875 0.962 1.00 49.00 154 PRO A C 1
ATOM 1310 O O . PRO A 1 154 ? 7.380 -22.024 0.611 1.00 49.00 154 PRO A O 1
ATOM 1313 N N . PHE A 1 155 ? 7.758 -19.857 0.112 1.00 51.34 155 PHE A N 1
ATOM 1314 C CA . PHE A 1 155 ? 7.773 -20.033 -1.327 1.00 51.34 155 PHE A CA 1
ATOM 1315 C C . PHE A 1 155 ? 8.782 -21.134 -1.665 1.00 51.34 155 PHE A C 1
ATOM 1317 O O . PHE A 1 155 ? 9.943 -21.044 -1.258 1.00 51.34 155 PHE A O 1
ATOM 1324 N N . ASP A 1 156 ? 8.311 -22.175 -2.353 1.00 46.97 156 ASP A N 1
ATOM 1325 C CA . ASP A 1 156 ? 9.103 -23.354 -2.688 1.00 46.97 156 ASP A CA 1
ATOM 1326 C C . ASP A 1 156 ? 10.414 -22.916 -3.365 1.00 46.97 156 ASP A C 1
ATOM 1328 O O . ASP A 1 156 ? 10.407 -22.232 -4.400 1.00 46.97 156 ASP A O 1
ATOM 1332 N N . GLY A 1 157 ? 11.537 -23.227 -2.711 1.00 45.06 157 GLY A N 1
ATOM 1333 C CA . GLY A 1 157 ? 12.870 -22.689 -3.007 1.00 45.06 157 GLY A CA 1
ATOM 1334 C C . GLY A 1 157 ? 13.371 -23.006 -4.420 1.00 45.06 157 GLY A C 1
ATOM 1335 O O . GLY A 1 157 ? 14.276 -22.345 -4.924 1.00 45.06 157 GLY A O 1
ATOM 1336 N N . ASP A 1 158 ? 12.715 -23.938 -5.105 1.00 44.12 158 ASP A N 1
ATOM 1337 C CA . ASP A 1 158 ? 13.005 -24.359 -6.477 1.00 44.12 158 ASP A CA 1
ATOM 1338 C C . ASP A 1 158 ? 12.675 -23.295 -7.549 1.00 44.12 158 ASP A C 1
ATOM 1340 O O . ASP A 1 158 ? 12.873 -23.517 -8.743 1.00 44.12 158 ASP A O 1
ATOM 1344 N N . ARG A 1 159 ? 12.176 -22.111 -7.162 1.00 49.12 159 ARG A N 1
ATOM 1345 C CA . ARG A 1 159 ? 11.930 -20.974 -8.077 1.00 49.12 159 ARG A CA 1
ATOM 1346 C C . ARG A 1 159 ? 12.940 -19.826 -7.959 1.00 49.12 159 ARG A C 1
ATOM 1348 O O . ARG A 1 159 ? 12.770 -18.815 -8.647 1.00 49.12 159 ARG A O 1
ATOM 1355 N N . PHE A 1 160 ? 13.984 -19.964 -7.136 1.00 49.88 160 PHE A N 1
ATOM 1356 C CA . PHE A 1 160 ? 15.010 -18.926 -6.951 1.00 49.88 160 PHE A CA 1
ATOM 1357 C C . PHE A 1 160 ? 15.788 -18.588 -8.233 1.00 49.88 160 PHE A C 1
ATOM 1359 O O . PHE A 1 160 ? 16.250 -17.459 -8.384 1.00 49.88 160 PHE A O 1
ATOM 1366 N N . ASP A 1 161 ? 15.828 -19.497 -9.206 1.00 50.84 161 ASP A N 1
ATOM 1367 C CA . ASP A 1 161 ? 16.505 -19.310 -10.498 1.00 50.84 161 ASP A CA 1
ATOM 1368 C C . ASP A 1 161 ? 15.908 -18.176 -11.356 1.00 50.84 161 ASP A C 1
ATOM 1370 O O . ASP A 1 161 ? 16.497 -17.765 -12.356 1.00 50.84 161 ASP A O 1
ATOM 1374 N N . LYS A 1 162 ? 14.718 -17.679 -10.991 1.00 56.62 162 LYS A N 1
ATOM 1375 C CA . LYS A 1 162 ? 13.996 -16.605 -11.693 1.00 56.62 162 LYS A CA 1
ATOM 1376 C C . LYS A 1 162 ? 13.897 -15.311 -10.891 1.00 56.62 162 LYS A C 1
ATOM 1378 O O . LYS A 1 162 ? 13.219 -14.386 -11.337 1.00 56.62 162 LYS A O 1
ATOM 1383 N N . ILE A 1 163 ? 14.531 -15.238 -9.721 1.00 64.56 163 ILE A N 1
ATOM 1384 C CA . ILE A 1 163 ? 14.550 -14.011 -8.928 1.00 64.56 163 ILE A CA 1
ATOM 1385 C C . ILE A 1 163 ? 15.492 -13.015 -9.614 1.00 64.56 163 ILE A C 1
ATOM 1387 O O . ILE A 1 163 ? 16.671 -13.322 -9.808 1.00 64.56 163 ILE A O 1
ATOM 1391 N N . PRO A 1 164 ? 15.001 -11.829 -10.005 1.00 69.00 164 PRO A N 1
ATOM 1392 C CA . PRO A 1 164 ? 15.842 -10.829 -10.644 1.00 69.00 164 PRO A CA 1
ATOM 1393 C C . PRO A 1 164 ? 16.997 -10.405 -9.734 1.00 69.00 164 PRO A C 1
ATOM 1395 O O . PRO A 1 164 ? 16.825 -10.277 -8.526 1.00 69.00 164 PRO A O 1
ATOM 1398 N N . HIS A 1 165 ? 18.170 -10.125 -10.305 1.00 72.75 165 HIS A N 1
ATOM 1399 C CA . HIS A 1 165 ? 19.382 -9.787 -9.541 1.00 72.75 165 HIS A CA 1
ATOM 1400 C C . HIS A 1 165 ? 19.257 -8.510 -8.697 1.00 72.75 165 HIS A C 1
ATOM 1402 O O . HIS A 1 165 ? 20.027 -8.317 -7.762 1.00 72.75 165 HIS A O 1
ATOM 1408 N N . TRP A 1 166 ? 18.313 -7.633 -9.040 1.00 75.88 166 TRP A N 1
ATOM 1409 C CA . TRP A 1 166 ? 18.004 -6.405 -8.305 1.00 75.88 166 TRP A CA 1
ATOM 1410 C C . TRP A 1 166 ? 17.055 -6.629 -7.117 1.00 75.88 166 TRP A C 1
ATOM 1412 O O . TRP A 1 166 ? 16.828 -5.702 -6.344 1.00 75.88 166 TRP A O 1
ATOM 1422 N N . PHE A 1 167 ? 16.481 -7.824 -6.954 1.00 79.62 167 PHE A N 1
ATOM 1423 C CA . PHE A 1 167 ? 15.627 -8.139 -5.812 1.00 79.62 167 PHE A CA 1
ATOM 1424 C C . PHE A 1 167 ? 16.454 -8.267 -4.530 1.00 79.62 167 PHE A C 1
ATOM 1426 O O . PHE A 1 167 ? 17.441 -9.002 -4.476 1.00 79.62 167 PHE A O 1
ATOM 1433 N N . ASN A 1 168 ? 16.001 -7.613 -3.463 1.00 80.94 168 ASN A N 1
ATOM 1434 C CA . ASN A 1 168 ? 16.580 -7.746 -2.137 1.00 80.94 168 ASN A CA 1
ATOM 1435 C C . ASN A 1 168 ? 15.486 -7.670 -1.068 1.00 80.94 168 ASN A C 1
ATOM 1437 O O . ASN A 1 168 ? 14.822 -6.653 -0.901 1.00 80.94 168 ASN A O 1
ATOM 1441 N N . MET A 1 169 ? 15.337 -8.737 -0.284 1.00 78.75 169 MET A N 1
ATOM 1442 C CA . MET A 1 169 ? 14.304 -8.829 0.750 1.00 78.75 169 MET A CA 1
ATOM 1443 C C . MET A 1 169 ? 14.402 -7.719 1.810 1.00 78.75 169 MET A C 1
ATOM 1445 O O . MET A 1 169 ? 13.381 -7.281 2.343 1.00 78.75 169 MET A O 1
ATOM 1449 N N . GLU A 1 170 ? 15.606 -7.210 2.082 1.00 83.44 170 GLU A N 1
ATOM 1450 C CA . GLU A 1 170 ? 15.798 -6.092 3.008 1.00 83.44 170 GLU A CA 1
ATOM 1451 C C . GLU A 1 170 ? 15.190 -4.783 2.489 1.00 83.44 170 GLU A C 1
ATOM 1453 O O . GLU A 1 170 ? 14.900 -3.873 3.270 1.00 83.44 170 GLU A O 1
ATOM 1458 N N . ASP A 1 171 ? 14.934 -4.664 1.186 1.00 84.81 171 ASP A N 1
ATOM 1459 C CA . ASP A 1 171 ? 14.278 -3.481 0.649 1.00 84.81 171 ASP A CA 1
ATOM 1460 C C . ASP A 1 171 ? 12.825 -3.375 1.096 1.00 84.81 171 ASP A C 1
ATOM 1462 O O . ASP A 1 171 ? 12.288 -2.277 1.071 1.00 84.81 171 ASP A O 1
ATOM 1466 N N . PHE A 1 172 ? 12.178 -4.427 1.587 1.00 84.25 172 PHE A N 1
ATOM 1467 C CA . PHE A 1 172 ? 10.862 -4.271 2.208 1.00 84.25 172 PHE A CA 1
ATOM 1468 C C . PHE A 1 172 ? 10.945 -3.743 3.643 1.00 84.25 172 PHE A C 1
ATOM 1470 O O . PHE A 1 172 ? 9.961 -3.208 4.162 1.00 84.25 172 PHE A O 1
ATOM 1477 N N . THR A 1 173 ? 12.108 -3.866 4.291 1.00 79.62 173 THR A N 1
ATOM 1478 C CA . THR A 1 173 ? 12.250 -3.648 5.735 1.00 79.62 173 THR A CA 1
ATOM 1479 C C . THR A 1 173 ? 13.143 -2.469 6.140 1.00 79.62 173 THR A C 1
ATOM 1481 O O . THR A 1 173 ? 13.028 -1.994 7.273 1.00 79.62 173 THR A O 1
ATOM 1484 N N . ARG A 1 174 ? 13.983 -1.945 5.242 1.00 75.94 174 ARG A N 1
ATOM 1485 C CA . ARG A 1 174 ? 14.885 -0.804 5.501 1.00 75.94 174 ARG A CA 1
ATOM 1486 C C . ARG A 1 174 ? 14.159 0.551 5.586 1.00 75.94 174 ARG A C 1
ATOM 1488 O O . ARG A 1 174 ? 13.211 0.811 4.843 1.00 75.94 174 ARG A O 1
ATOM 1495 N N . ASP A 1 175 ? 14.672 1.452 6.429 1.00 58.34 175 ASP A N 1
ATOM 1496 C CA . ASP A 1 175 ? 14.278 2.869 6.458 1.00 58.34 175 ASP A CA 1
ATOM 1497 C C . ASP A 1 175 ? 14.807 3.593 5.197 1.00 58.34 175 ASP A C 1
ATOM 1499 O O . ASP A 1 175 ? 15.979 3.487 4.835 1.00 58.34 175 ASP A O 1
ATOM 1503 N N . SER A 1 176 ? 13.923 4.270 4.459 1.00 52.19 176 SER A N 1
ATOM 1504 C CA . SER A 1 176 ? 14.108 4.561 3.026 1.00 52.19 176 SER A CA 1
ATOM 1505 C C . SER A 1 176 ? 15.191 5.596 2.663 1.00 52.19 176 SER A C 1
ATOM 1507 O O . SER A 1 176 ? 15.169 6.737 3.123 1.00 52.19 176 SER A O 1
ATOM 1509 N N . LYS A 1 177 ? 16.045 5.220 1.694 1.00 48.22 177 LYS A N 1
ATOM 1510 C CA . LYS A 1 177 ? 16.659 6.098 0.673 1.00 48.22 177 LYS A CA 1
ATOM 1511 C C . LYS A 1 177 ? 16.541 5.470 -0.732 1.00 48.22 177 LYS A C 1
ATOM 1513 O O . LYS A 1 177 ? 17.543 5.367 -1.439 1.00 48.22 177 LYS A O 1
ATOM 1518 N N . LEU A 1 178 ? 15.363 4.970 -1.128 1.00 54.00 178 LEU A N 1
ATOM 1519 C CA . LEU A 1 178 ? 15.214 4.428 -2.491 1.00 54.00 178 LEU A CA 1
ATOM 1520 C C . LEU A 1 178 ? 15.325 5.548 -3.530 1.00 54.00 178 LEU A C 1
ATOM 1522 O O . LEU A 1 178 ? 14.690 6.595 -3.405 1.00 54.00 178 LEU A O 1
ATOM 1526 N N . LYS A 1 179 ? 16.154 5.318 -4.550 1.00 53.00 179 LYS A N 1
ATOM 1527 C CA . LYS A 1 179 ? 16.255 6.165 -5.738 1.00 53.00 179 LYS A CA 1
ATOM 1528 C C . LYS A 1 179 ? 15.411 5.520 -6.826 1.00 53.00 179 LYS A C 1
ATOM 1530 O O . LYS A 1 179 ? 15.787 4.478 -7.340 1.00 53.00 179 LYS A O 1
ATOM 1535 N N . PHE A 1 180 ? 14.292 6.144 -7.161 1.00 53.09 180 PHE A N 1
ATOM 1536 C CA . PHE A 1 180 ? 13.440 5.690 -8.251 1.00 53.09 180 PHE A CA 1
ATOM 1537 C C . PHE A 1 180 ? 14.021 6.166 -9.581 1.00 53.09 180 PHE A C 1
ATOM 1539 O O . PHE A 1 180 ? 14.250 7.363 -9.761 1.00 53.09 180 PHE A O 1
ATOM 1546 N N . ASN A 1 181 ? 14.222 5.246 -10.520 1.00 49.78 181 ASN A N 1
ATOM 1547 C CA . ASN A 1 181 ? 14.732 5.553 -11.854 1.00 49.78 181 ASN A CA 1
ATOM 1548 C C . ASN A 1 181 ? 13.603 5.471 -12.894 1.00 49.78 181 ASN A C 1
ATOM 1550 O O . ASN A 1 181 ? 13.605 4.594 -13.751 1.00 49.78 181 ASN A O 1
ATOM 1554 N N . PHE A 1 182 ? 12.620 6.371 -12.828 1.00 52.16 182 PHE A N 1
ATOM 1555 C CA . PHE A 1 182 ? 11.673 6.543 -13.938 1.00 52.16 182 PHE A CA 1
ATOM 1556 C C . PHE A 1 182 ? 12.263 7.526 -14.970 1.00 52.16 182 PHE A C 1
ATOM 1558 O O . PHE A 1 182 ? 12.848 8.529 -14.553 1.00 52.16 182 PHE A O 1
ATOM 1565 N N . PRO A 1 183 ? 12.159 7.250 -16.283 1.00 50.06 183 PRO A N 1
ATOM 1566 C CA . PRO A 1 183 ? 12.599 8.163 -17.333 1.00 50.06 183 PRO A CA 1
ATOM 1567 C C . PRO A 1 183 ? 11.621 9.331 -17.541 1.00 50.06 183 PRO A C 1
ATOM 1569 O O . PRO A 1 183 ? 10.408 9.170 -17.259 1.00 50.06 183 PRO A O 1
#

Nearest PDB structures (foldseek):
  2v65-assembly1_A  TM=5.763E-01  e=6.951E+00  Champsocephalus gunnari
  4d82-assembly3_C  TM=4.539E-01  e=8.769E+00  Metallosphaera sedula
  6z1d-assembly1_B  TM=3.552E-01  e=5.511E+00  Nostoc sp. PCC 7120 = FACHB-418
  3nib-assembly1_A-2  TM=1.958E-01  e=2.054E+00  uncultured soil bacterium
  4d80-assembly1_F  TM=2.110E-01  e=2.445E+00  Metallosphaera sedula